Protein AF-A0AAU9JIH8-F1 (afdb_monomer)

Structure (mmCIF, N/CA/C/O backbone):
data_AF-A0AAU9JIH8-F1
#
_entry.id   AF-A0AAU9JIH8-F1
#
loop_
_atom_site.group_PDB
_atom_site.id
_atom_site.type_symbol
_atom_site.label_atom_id
_atom_site.label_alt_id
_atom_site.label_comp_id
_atom_site.label_asym_id
_atom_site.label_entity_id
_atom_site.label_seq_id
_atom_site.pdbx_PDB_ins_code
_atom_site.Cartn_x
_atom_site.Cartn_y
_atom_site.Cartn_z
_atom_site.occupancy
_atom_site.B_iso_or_equiv
_atom_site.auth_seq_id
_atom_site.auth_comp_id
_atom_site.auth_asym_id
_atom_site.auth_atom_id
_atom_site.pdbx_PDB_model_num
ATOM 1 N N . MET A 1 1 ? 55.677 -22.859 -72.488 1.00 67.12 1 MET A N 1
ATOM 2 C CA . MET A 1 1 ? 56.642 -21.867 -71.967 1.00 67.12 1 MET A CA 1
ATOM 3 C C . MET A 1 1 ? 56.189 -21.558 -70.558 1.00 67.12 1 MET A C 1
ATOM 5 O O . MET A 1 1 ? 55.009 -21.276 -70.403 1.00 67.12 1 MET A O 1
ATOM 9 N N . SER A 1 2 ? 57.062 -21.711 -69.567 1.00 80.88 2 SER A N 1
ATOM 10 C CA . SER A 1 2 ? 56.784 -21.355 -68.173 1.00 80.88 2 SER A CA 1
ATOM 11 C C . SER A 1 2 ? 57.333 -19.962 -67.877 1.00 80.88 2 SER A C 1
ATOM 13 O O . SER A 1 2 ? 58.352 -19.571 -68.447 1.00 80.88 2 SER A O 1
ATOM 15 N N . ASP A 1 3 ? 56.652 -19.225 -67.008 1.00 89.31 3 ASP A N 1
ATOM 16 C CA . ASP A 1 3 ? 57.074 -17.913 -66.509 1.00 89.31 3 ASP A CA 1
ATOM 17 C C . ASP A 1 3 ? 56.803 -17.840 -64.992 1.00 89.31 3 ASP A C 1
ATOM 19 O O . ASP A 1 3 ? 56.016 -18.614 -64.449 1.00 89.31 3 ASP A O 1
ATOM 23 N N . CYS A 1 4 ? 57.448 -16.897 -64.303 1.00 90.81 4 CYS A N 1
ATOM 24 C CA . CYS A 1 4 ? 57.369 -16.744 -62.847 1.00 90.81 4 CYS A CA 1
ATOM 25 C C . CYS A 1 4 ? 56.323 -15.696 -62.430 1.00 90.81 4 CYS A C 1
ATOM 27 O O . CYS A 1 4 ? 56.264 -14.597 -62.996 1.00 90.81 4 CYS A O 1
ATOM 29 N N . CYS A 1 5 ? 55.533 -15.980 -61.392 1.00 93.00 5 CYS A N 1
ATOM 30 C CA . CYS A 1 5 ? 54.644 -14.996 -60.775 1.00 93.00 5 CYS A CA 1
ATOM 31 C C . CYS A 1 5 ? 55.418 -14.004 -59.895 1.00 93.00 5 CYS A C 1
ATOM 33 O O . CYS A 1 5 ? 56.037 -14.379 -58.905 1.00 93.00 5 CYS A O 1
ATOM 35 N N . ARG A 1 6 ? 55.290 -12.697 -60.156 1.00 91.12 6 ARG A N 1
ATOM 36 C CA . ARG A 1 6 ? 56.000 -11.654 -59.383 1.00 91.12 6 ARG A CA 1
ATOM 37 C C . ARG A 1 6 ? 55.651 -11.602 -57.884 1.00 91.12 6 ARG A C 1
ATOM 39 O O . ARG A 1 6 ? 56.419 -11.037 -57.111 1.00 91.12 6 ARG A O 1
ATOM 46 N N . ILE A 1 7 ? 54.479 -12.091 -57.471 1.00 91.25 7 ILE A N 1
ATOM 47 C CA . ILE A 1 7 ? 54.020 -11.970 -56.074 1.00 91.25 7 ILE A CA 1
ATOM 48 C C . ILE A 1 7 ? 54.472 -13.162 -55.222 1.00 91.25 7 ILE A C 1
ATOM 50 O O . ILE A 1 7 ? 55.015 -12.935 -54.146 1.00 91.25 7 ILE A O 1
ATOM 54 N N . CYS A 1 8 ? 54.237 -14.402 -55.667 1.00 93.38 8 CYS A N 1
ATOM 55 C CA . CYS A 1 8 ? 54.632 -15.604 -54.919 1.00 93.38 8 CYS A CA 1
ATOM 56 C C . CYS A 1 8 ? 56.002 -16.165 -55.324 1.00 93.38 8 CYS A C 1
ATOM 58 O O . CYS A 1 8 ? 56.543 -16.973 -54.582 1.00 93.38 8 CYS A O 1
ATOM 60 N N . LEU A 1 9 ? 56.574 -15.704 -56.443 1.00 91.75 9 LEU A N 1
ATOM 61 C CA . LEU A 1 9 ? 57.860 -16.149 -56.994 1.00 91.75 9 LEU A CA 1
ATOM 62 C C . LEU A 1 9 ? 57.886 -17.624 -57.436 1.00 91.75 9 LEU A C 1
ATOM 64 O O . LEU A 1 9 ? 58.957 -18.206 -57.571 1.00 91.75 9 LEU A O 1
ATOM 68 N N . GLU A 1 10 ? 56.718 -18.214 -57.691 1.00 92.44 10 GLU A N 1
ATOM 69 C CA . GLU A 1 10 ? 56.578 -19.576 -58.215 1.00 92.44 10 GLU A CA 1
ATOM 70 C C . GLU A 1 10 ? 56.457 -19.563 -59.748 1.00 92.44 10 GLU A C 1
ATOM 72 O O . GLU A 1 10 ? 55.807 -18.679 -60.320 1.00 92.44 10 GLU A O 1
ATOM 77 N N . ASP A 1 11 ? 57.084 -20.546 -60.400 1.00 91.19 11 ASP A N 1
ATOM 78 C CA . ASP A 1 11 ? 56.984 -20.781 -61.842 1.00 91.19 11 ASP A CA 1
ATOM 79 C C . ASP A 1 11 ? 55.706 -21.549 -62.187 1.00 91.19 11 ASP A C 1
ATOM 81 O O . ASP A 1 11 ? 55.342 -22.514 -61.515 1.00 91.19 11 ASP A O 1
ATOM 85 N N . ASP A 1 12 ? 55.038 -21.145 -63.265 1.00 91.50 12 ASP A N 1
ATOM 86 C CA . ASP A 1 12 ? 53.814 -21.785 -63.747 1.00 91.50 12 ASP A CA 1
ATOM 87 C C . ASP A 1 12 ? 53.716 -21.679 -65.280 1.00 91.50 12 ASP A C 1
ATOM 89 O O . ASP A 1 12 ? 54.470 -20.942 -65.928 1.00 91.50 12 ASP A O 1
ATOM 93 N N . ASP A 1 13 ? 52.791 -22.417 -65.894 1.00 90.94 13 ASP A N 1
ATOM 94 C CA . ASP A 1 13 ? 52.469 -22.237 -67.312 1.00 90.94 13 ASP A CA 1
ATOM 95 C C . ASP A 1 13 ? 51.909 -20.821 -67.527 1.00 90.94 13 ASP A C 1
ATOM 97 O O . ASP A 1 13 ? 51.050 -20.343 -66.782 1.00 90.94 13 ASP A O 1
ATOM 101 N N . VAL A 1 14 ? 52.350 -20.152 -68.594 1.00 86.69 14 VAL A N 1
ATOM 102 C CA . VAL A 1 14 ? 51.900 -18.804 -68.980 1.00 86.69 14 VAL A CA 1
ATOM 103 C C . VAL A 1 14 ? 50.372 -18.718 -69.083 1.00 86.69 14 VAL A C 1
ATOM 105 O O . VAL A 1 14 ? 49.803 -17.654 -68.844 1.00 86.69 14 VAL A O 1
ATOM 108 N N . LYS A 1 15 ? 49.688 -19.830 -69.382 1.00 89.12 15 LYS A N 1
ATOM 109 C CA . LYS A 1 15 ? 48.215 -19.915 -69.410 1.00 89.12 15 LYS A CA 1
ATOM 110 C C . LYS A 1 15 ? 47.550 -19.630 -68.057 1.00 89.12 15 LYS A C 1
ATOM 112 O O . LYS A 1 15 ? 46.421 -19.145 -68.040 1.00 89.12 15 LYS A O 1
ATOM 117 N N . ASN A 1 16 ? 48.235 -19.912 -66.950 1.00 90.69 16 ASN A N 1
ATOM 118 C CA . ASN A 1 16 ? 47.746 -19.702 -65.583 1.00 90.69 16 ASN A CA 1
ATOM 119 C C . ASN A 1 16 ? 48.082 -18.296 -65.046 1.00 90.69 16 ASN A C 1
ATOM 121 O O . ASN A 1 16 ? 47.641 -17.912 -63.958 1.00 90.69 16 ASN A O 1
ATOM 125 N N . LEU A 1 17 ? 48.846 -17.507 -65.809 1.00 92.50 17 LEU A N 1
ATOM 126 C CA . LEU A 1 17 ? 49.325 -16.181 -65.435 1.00 92.50 17 LEU A CA 1
ATOM 127 C C . LEU A 1 17 ? 48.584 -15.083 -66.204 1.00 92.50 17 LEU A C 1
ATOM 129 O O . LEU A 1 17 ? 48.248 -15.210 -67.379 1.00 92.50 17 LEU A O 1
ATOM 133 N N . ILE A 1 18 ? 48.371 -13.948 -65.540 1.00 93.38 18 ILE A N 1
ATOM 134 C CA . ILE A 1 18 ? 47.791 -12.744 -66.141 1.00 93.38 18 ILE A CA 1
ATOM 135 C C . ILE A 1 18 ? 48.816 -11.615 -66.209 1.00 93.38 18 ILE A C 1
ATOM 137 O O . ILE A 1 18 ? 49.764 -11.552 -65.425 1.00 93.38 18 ILE A O 1
ATOM 141 N N . ILE A 1 19 ? 48.582 -10.676 -67.129 1.00 92.81 19 ILE A N 1
ATOM 142 C CA . ILE A 1 19 ? 49.335 -9.422 -67.249 1.00 92.81 19 ILE A CA 1
ATOM 143 C C . ILE A 1 19 ? 48.413 -8.269 -66.831 1.00 92.81 19 ILE A C 1
ATOM 145 O O . ILE A 1 19 ? 47.667 -7.733 -67.659 1.00 92.81 19 ILE A O 1
ATOM 149 N N . PRO A 1 20 ? 48.395 -7.887 -65.542 1.00 90.19 20 PRO A N 1
ATOM 150 C CA . PRO A 1 20 ? 47.407 -6.939 -65.042 1.00 90.19 20 PRO A CA 1
ATOM 151 C C . PRO A 1 20 ? 47.807 -5.469 -65.239 1.00 90.19 20 PRO A C 1
ATOM 153 O O . PRO A 1 20 ? 46.962 -4.597 -65.054 1.00 90.19 20 PRO A O 1
ATOM 156 N N . CYS A 1 21 ? 49.060 -5.177 -65.610 1.00 91.50 21 CYS A N 1
ATOM 157 C CA . CYS A 1 21 ? 49.607 -3.825 -65.795 1.00 91.50 21 CYS A CA 1
ATOM 158 C C . CYS A 1 21 ? 50.628 -3.778 -66.953 1.00 91.50 21 CYS A C 1
ATOM 160 O O . CYS A 1 21 ? 50.918 -4.803 -67.558 1.00 91.50 21 CYS A O 1
ATOM 162 N N . ILE A 1 22 ? 51.196 -2.603 -67.255 1.00 92.06 22 ILE A N 1
ATOM 163 C CA . ILE A 1 22 ? 52.140 -2.394 -68.379 1.00 92.06 22 ILE A CA 1
ATOM 164 C C . ILE A 1 22 ? 53.618 -2.654 -68.027 1.00 92.06 22 ILE A C 1
ATOM 166 O O . ILE A 1 22 ? 54.514 -2.206 -68.743 1.00 92.06 22 ILE A O 1
ATOM 170 N N . CYS A 1 23 ? 53.902 -3.333 -66.911 1.00 91.38 23 CYS A N 1
ATOM 171 C CA . CYS A 1 23 ? 55.274 -3.712 -66.567 1.00 91.38 23 CYS A CA 1
ATOM 172 C C . CYS A 1 23 ? 55.899 -4.579 -67.680 1.00 91.38 23 CYS A C 1
ATOM 174 O O . CYS A 1 23 ? 55.203 -5.322 -68.370 1.00 91.38 23 CYS A O 1
ATOM 176 N N . LYS A 1 24 ? 57.219 -4.472 -67.862 1.00 90.25 24 LYS A N 1
ATOM 177 C CA . LYS A 1 24 ? 57.985 -5.225 -68.871 1.00 90.25 24 LYS A CA 1
ATOM 178 C C . LYS A 1 24 ? 58.781 -6.364 -68.218 1.00 90.25 24 LYS A C 1
ATOM 180 O O . LYS A 1 24 ? 59.007 -6.346 -67.011 1.00 90.25 24 LYS A O 1
ATOM 185 N N . GLY A 1 25 ? 59.225 -7.327 -69.028 1.00 86.75 25 GLY A N 1
ATOM 186 C CA . GLY A 1 25 ? 60.008 -8.484 -68.573 1.00 86.75 25 GLY A CA 1
ATOM 187 C C . GLY A 1 25 ? 59.190 -9.497 -67.765 1.00 86.75 25 GLY A C 1
ATOM 188 O O . GLY A 1 25 ? 57.963 -9.511 -67.852 1.00 86.75 25 GLY A O 1
ATOM 189 N N . THR A 1 26 ? 59.867 -10.320 -66.963 1.00 82.31 26 THR A N 1
ATOM 190 C CA . THR A 1 26 ? 59.251 -11.333 -66.079 1.00 82.31 26 THR A CA 1
ATOM 191 C C . THR A 1 26 ? 58.381 -10.710 -64.980 1.00 82.31 26 THR A C 1
ATOM 193 O O . THR A 1 26 ? 57.427 -11.313 -64.508 1.00 82.31 26 THR A O 1
ATOM 196 N N . GLN A 1 27 ? 58.610 -9.435 -64.654 1.00 83.56 27 GLN A N 1
ATOM 197 C CA . GLN A 1 27 ? 57.867 -8.663 -63.649 1.00 83.56 27 GLN A CA 1
ATOM 198 C C . GLN A 1 27 ? 56.415 -8.325 -64.052 1.00 83.56 27 GLN A C 1
ATOM 200 O O . GLN A 1 27 ? 55.702 -7.656 -63.297 1.00 83.56 27 GLN A O 1
ATOM 205 N N . LYS A 1 28 ? 55.974 -8.721 -65.251 1.00 90.69 28 LYS A N 1
ATOM 206 C CA . LYS A 1 28 ? 54.623 -8.448 -65.764 1.00 90.69 28 LYS A CA 1
ATOM 207 C C . LYS A 1 28 ? 53.609 -9.550 -65.443 1.00 90.69 28 LYS A C 1
ATOM 209 O O . LYS A 1 28 ? 52.415 -9.259 -65.469 1.00 90.69 28 LYS A O 1
ATOM 214 N N . TYR A 1 29 ? 54.074 -10.766 -65.149 1.00 92.44 29 TYR A N 1
ATOM 215 C CA . TYR A 1 29 ? 53.226 -11.934 -64.919 1.00 92.44 29 TYR A CA 1
ATOM 216 C C . TYR A 1 29 ? 52.876 -12.102 -63.444 1.00 92.44 29 TYR A C 1
ATOM 218 O O . TYR A 1 29 ? 53.728 -11.973 -62.561 1.00 92.44 29 TYR A O 1
ATOM 226 N N . ILE A 1 30 ? 51.597 -12.357 -63.171 1.00 93.44 30 ILE A N 1
ATOM 227 C CA . ILE A 1 30 ? 51.063 -12.555 -61.822 1.00 93.44 30 ILE A CA 1
ATOM 228 C C . ILE A 1 30 ? 49.946 -13.599 -61.893 1.00 93.44 30 ILE A C 1
ATOM 230 O O . ILE A 1 30 ? 49.139 -13.555 -62.819 1.00 93.44 30 ILE A O 1
ATOM 234 N N . HIS A 1 31 ? 49.838 -14.495 -60.913 1.00 94.38 31 HIS A N 1
ATOM 235 C CA . HIS A 1 31 ? 48.646 -15.335 -60.767 1.00 94.38 31 HIS A CA 1
ATOM 236 C C . HIS A 1 31 ? 47.407 -14.488 -60.426 1.00 94.38 31 HIS A C 1
ATOM 238 O O . HIS A 1 31 ? 47.492 -13.600 -59.569 1.00 94.38 31 HIS A O 1
ATOM 244 N N . PRO A 1 32 ? 46.226 -14.780 -60.999 1.00 92.00 32 PRO A N 1
ATOM 245 C CA . PRO A 1 32 ? 44.981 -14.101 -60.633 1.00 92.00 32 PRO A CA 1
ATOM 246 C C . PRO A 1 32 ? 44.709 -14.106 -59.121 1.00 92.00 32 PRO A C 1
ATOM 248 O O . PRO A 1 32 ? 44.416 -13.063 -58.536 1.00 92.00 32 PRO A O 1
ATOM 251 N N . SER A 1 33 ? 44.895 -15.258 -58.471 1.00 91.50 33 SER A N 1
ATOM 252 C CA . SER A 1 33 ? 44.703 -15.446 -57.026 1.00 91.50 33 SER A CA 1
ATOM 253 C C . SER A 1 33 ? 45.644 -14.579 -56.184 1.00 91.50 33 SER A C 1
ATOM 255 O O . SER A 1 33 ? 45.212 -13.964 -55.206 1.00 91.50 33 SER A O 1
ATOM 257 N N . CYS A 1 34 ? 46.916 -14.468 -56.579 1.00 93.25 34 CYS A N 1
ATOM 258 C CA 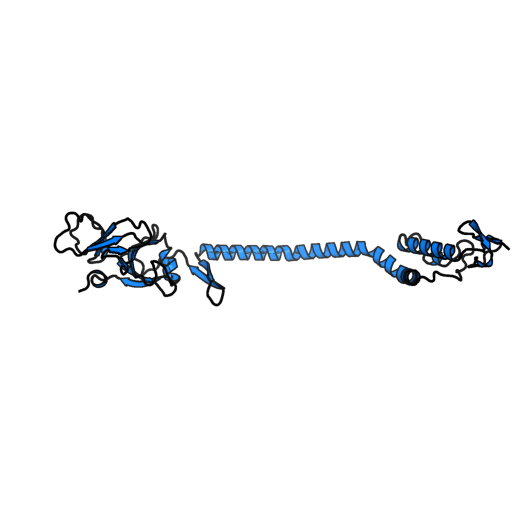. CYS A 1 34 ? 47.894 -13.617 -55.906 1.00 93.25 34 CYS A CA 1
ATOM 259 C C . CYS A 1 34 ? 47.530 -12.132 -56.007 1.00 93.25 34 CYS A C 1
ATOM 261 O O . CYS A 1 34 ? 47.668 -11.401 -55.023 1.00 93.25 34 CYS A O 1
ATOM 263 N N . LEU A 1 35 ? 47.041 -11.680 -57.169 1.00 91.94 35 LEU A N 1
ATOM 264 C CA . LEU A 1 35 ? 46.586 -10.300 -57.341 1.00 91.94 35 LEU A CA 1
ATOM 265 C C . LEU A 1 35 ? 45.369 -10.001 -56.456 1.00 91.94 35 LEU A C 1
ATOM 267 O O . LEU A 1 35 ? 45.351 -8.966 -55.790 1.00 91.94 35 LEU A O 1
ATOM 271 N N . TYR A 1 36 ? 44.386 -10.903 -56.407 1.00 91.44 36 TYR A N 1
ATOM 272 C CA . TYR A 1 36 ? 43.184 -10.720 -55.587 1.00 91.44 36 TYR A CA 1
ATOM 273 C C . TYR A 1 36 ? 43.507 -10.664 -54.094 1.00 91.44 36 TYR A C 1
ATOM 275 O O . TYR A 1 36 ? 43.127 -9.704 -53.423 1.00 91.44 36 TYR A O 1
ATOM 283 N N . ARG A 1 37 ? 44.310 -11.609 -53.591 1.00 91.94 37 ARG A N 1
ATOM 284 C CA . ARG A 1 37 ? 44.740 -11.625 -52.183 1.00 91.94 37 ARG A CA 1
ATOM 285 C C . ARG A 1 37 ? 45.516 -10.360 -51.804 1.00 91.94 37 ARG A C 1
ATOM 287 O O . ARG A 1 37 ? 45.355 -9.819 -50.707 1.00 91.94 37 ARG A O 1
ATOM 294 N N . TRP A 1 38 ? 46.348 -9.854 -52.713 1.00 91.69 38 TRP A N 1
ATOM 295 C CA . TRP A 1 38 ? 47.056 -8.594 -52.505 1.00 91.69 38 TRP A CA 1
ATOM 296 C C . TRP A 1 38 ? 46.095 -7.396 -52.445 1.00 91.69 38 TRP A C 1
ATOM 298 O O . TRP A 1 38 ? 46.214 -6.571 -51.538 1.00 91.69 38 TRP A O 1
ATOM 308 N N . GLN A 1 39 ? 45.110 -7.315 -53.348 1.00 91.38 39 GLN A N 1
ATOM 309 C CA . GLN A 1 39 ? 44.089 -6.257 -53.342 1.00 91.38 39 GLN A CA 1
ATOM 310 C C . GLN A 1 39 ? 43.244 -6.283 -52.060 1.00 91.38 39 GLN A C 1
ATOM 312 O O . GLN A 1 39 ? 42.969 -5.229 -51.489 1.00 91.38 39 GLN A O 1
ATOM 317 N N . GLU A 1 40 ? 42.869 -7.468 -51.576 1.00 90.56 40 GLU A N 1
ATOM 318 C CA . GLU A 1 40 ? 42.177 -7.656 -50.293 1.00 90.56 40 GLU A CA 1
ATOM 319 C C . GLU A 1 40 ? 43.023 -7.186 -49.109 1.00 90.56 40 GLU A C 1
ATOM 321 O O . GLU A 1 40 ? 42.537 -6.462 -48.241 1.00 90.56 40 GLU A O 1
ATOM 326 N N . THR A 1 41 ? 44.314 -7.522 -49.104 1.00 90.88 41 THR A N 1
ATOM 327 C CA . THR A 1 41 ? 45.246 -7.073 -48.060 1.00 90.88 41 THR A CA 1
ATOM 328 C C . THR A 1 41 ? 45.362 -5.549 -48.043 1.00 90.88 41 THR A C 1
ATOM 330 O O . THR A 1 41 ? 45.313 -4.934 -46.978 1.00 90.88 41 THR A O 1
ATOM 333 N N . MET A 1 42 ? 45.466 -4.916 -49.216 1.00 91.25 42 MET A N 1
ATOM 334 C CA . MET A 1 42 ? 45.512 -3.452 -49.321 1.00 91.25 42 MET A CA 1
ATOM 335 C C . MET A 1 42 ? 44.199 -2.797 -48.886 1.00 91.25 42 MET A C 1
ATOM 337 O O . MET A 1 42 ? 44.236 -1.773 -48.207 1.00 91.25 42 MET A O 1
ATOM 341 N N . LEU A 1 43 ? 43.051 -3.391 -49.225 1.00 90.38 43 LEU A N 1
ATOM 342 C CA . LEU A 1 43 ? 41.743 -2.912 -48.778 1.00 90.38 43 LEU A CA 1
ATOM 343 C C . LEU A 1 43 ? 41.603 -3.005 -47.254 1.00 90.38 43 LEU A C 1
ATOM 345 O O . LEU A 1 43 ? 41.226 -2.023 -46.619 1.00 90.38 43 LEU A O 1
ATOM 349 N N . ASN A 1 44 ? 41.989 -4.129 -46.652 1.00 89.81 44 ASN A N 1
ATOM 350 C CA . ASN A 1 44 ? 41.989 -4.290 -45.197 1.00 89.81 44 ASN A CA 1
ATOM 351 C C . ASN A 1 44 ? 42.927 -3.290 -44.510 1.00 89.81 44 ASN A C 1
ATOM 353 O O . ASN A 1 44 ? 42.568 -2.711 -43.486 1.00 89.81 44 ASN A O 1
ATOM 357 N N . ASN A 1 45 ? 44.105 -3.036 -45.078 1.00 90.31 45 ASN A N 1
ATOM 358 C CA . ASN A 1 45 ? 45.030 -2.030 -44.557 1.00 90.31 45 ASN A CA 1
ATOM 359 C C . ASN A 1 45 ? 44.467 -0.607 -44.667 1.00 90.31 45 ASN A C 1
ATOM 361 O O . ASN A 1 45 ? 44.613 0.165 -43.725 1.00 90.31 45 ASN A O 1
ATOM 365 N N . HIS A 1 46 ? 43.782 -0.272 -45.763 1.00 89.94 46 HIS A N 1
ATOM 366 C CA . HIS A 1 46 ? 43.087 1.009 -45.925 1.00 89.94 46 HIS A CA 1
ATOM 367 C C . HIS A 1 46 ? 41.938 1.183 -44.922 1.00 89.94 46 HIS A C 1
ATOM 369 O O . HIS A 1 46 ? 41.808 2.244 -44.319 1.00 89.94 46 HIS A O 1
ATOM 375 N N . LEU A 1 47 ? 41.146 0.137 -44.676 1.00 88.31 47 LEU A N 1
ATOM 376 C CA . LEU A 1 47 ? 40.066 0.166 -43.681 1.00 88.31 47 LEU A CA 1
ATOM 377 C C . LEU A 1 47 ? 40.597 0.276 -42.240 1.00 88.31 47 LEU A C 1
ATOM 379 O O . LEU A 1 47 ? 39.971 0.913 -41.389 1.00 88.31 47 LEU A O 1
ATOM 383 N N . ASN A 1 48 ? 41.749 -0.341 -41.958 1.00 86.50 48 ASN A N 1
ATOM 384 C CA . ASN A 1 48 ? 42.338 -0.352 -40.620 1.00 86.50 48 ASN A CA 1
ATOM 385 C C . ASN A 1 48 ? 43.202 0.867 -40.305 1.00 86.50 48 ASN A C 1
ATOM 387 O O . ASN A 1 48 ? 43.178 1.360 -39.177 1.00 86.50 48 ASN A O 1
ATOM 391 N N . PHE A 1 49 ? 43.939 1.353 -41.298 1.00 88.19 49 PHE A N 1
ATOM 392 C CA . PHE A 1 49 ? 44.893 2.450 -41.184 1.00 88.19 49 PHE A CA 1
ATOM 393 C C . PHE A 1 49 ? 44.690 3.450 -42.339 1.00 88.19 49 PHE A C 1
ATOM 395 O O . PHE A 1 49 ? 45.596 3.638 -43.159 1.00 88.19 49 PHE A O 1
ATOM 402 N N . PRO A 1 50 ? 43.519 4.115 -42.419 1.00 84.81 50 PRO A N 1
ATOM 403 C CA . PRO A 1 50 ? 43.180 5.009 -43.531 1.00 84.81 50 PRO A CA 1
ATOM 404 C C . PRO A 1 50 ? 44.130 6.202 -43.679 1.00 84.81 50 PRO A C 1
ATOM 406 O O . PRO A 1 50 ? 44.262 6.749 -44.767 1.00 84.81 50 PRO A O 1
ATOM 409 N N . GLU A 1 51 ? 44.834 6.582 -42.612 1.00 84.69 51 GLU A N 1
ATOM 410 C CA . GLU A 1 51 ? 45.845 7.647 -42.634 1.00 84.69 51 GLU A CA 1
ATOM 411 C C . GLU A 1 51 ? 47.135 7.246 -43.370 1.00 84.69 51 GLU A C 1
ATOM 413 O O . GLU A 1 51 ? 47.887 8.110 -43.811 1.00 84.69 51 GLU A O 1
ATOM 418 N N . ARG A 1 52 ? 47.413 5.939 -43.501 1.00 86.62 52 ARG A N 1
ATOM 419 C CA . ARG A 1 52 ? 48.664 5.410 -44.079 1.00 86.62 52 ARG A CA 1
ATOM 420 C C . ARG A 1 52 ? 48.488 4.815 -45.472 1.00 86.62 52 ARG A C 1
ATOM 422 O O . ARG A 1 52 ? 49.445 4.784 -46.242 1.00 86.62 52 ARG A O 1
ATOM 429 N N . PHE A 1 53 ? 47.294 4.317 -45.787 1.00 88.25 53 PHE A N 1
ATOM 430 C CA . PHE A 1 53 ? 47.016 3.623 -47.042 1.00 88.25 53 PHE A CA 1
ATOM 431 C C . PHE A 1 53 ? 45.900 4.328 -47.803 1.00 88.25 53 PHE A C 1
ATOM 433 O O . PHE A 1 53 ? 44.801 4.507 -47.282 1.00 88.25 53 PHE A O 1
ATOM 440 N N . SER A 1 54 ? 46.173 4.684 -49.057 1.00 86.62 54 SER A N 1
ATOM 441 C CA . SER A 1 54 ? 45.180 5.283 -49.953 1.00 86.62 54 SER A CA 1
ATOM 442 C C . SER A 1 54 ? 44.422 4.203 -50.725 1.00 86.62 54 SER A C 1
ATOM 444 O O . SER A 1 54 ? 45.000 3.188 -51.125 1.00 86.62 54 SER A O 1
ATOM 446 N N . SER A 1 55 ? 43.141 4.446 -51.003 1.00 84.56 55 SER A N 1
ATOM 447 C CA . SER A 1 55 ? 42.304 3.562 -51.821 1.00 84.56 55 SER A CA 1
ATOM 448 C C . SER A 1 55 ? 42.838 3.397 -53.252 1.00 84.56 55 SER A C 1
ATOM 450 O O . SER A 1 55 ? 42.637 2.349 -53.871 1.00 84.56 55 SER A O 1
ATOM 452 N N . ASP A 1 56 ? 43.591 4.376 -53.764 1.00 86.06 56 ASP A N 1
ATOM 453 C CA . ASP A 1 56 ? 44.251 4.306 -55.073 1.00 86.06 56 ASP A CA 1
ATOM 454 C C . ASP A 1 56 ? 45.312 3.202 -55.149 1.00 86.06 56 ASP A C 1
ATOM 456 O O . ASP A 1 56 ? 45.498 2.579 -56.199 1.00 86.06 56 ASP A O 1
ATOM 460 N N . GLN A 1 57 ? 45.988 2.912 -54.032 1.00 88.31 57 GLN A N 1
ATOM 461 C CA . GLN A 1 57 ? 47.036 1.889 -53.971 1.00 88.31 57 GLN A CA 1
ATOM 462 C C . GLN A 1 57 ? 46.475 0.473 -54.143 1.00 88.31 57 GLN A C 1
ATOM 464 O O . GLN A 1 57 ? 47.236 -0.440 -54.444 1.00 88.31 57 GLN A O 1
ATOM 469 N N . ILE A 1 58 ? 45.163 0.284 -53.980 1.00 89.81 58 ILE A N 1
ATOM 470 C CA . ILE A 1 58 ? 44.481 -1.007 -54.137 1.00 89.81 58 ILE A CA 1
ATOM 471 C C . ILE A 1 58 ? 44.344 -1.363 -55.623 1.00 89.81 58 ILE A C 1
ATOM 473 O O . ILE A 1 58 ? 44.501 -2.516 -56.016 1.00 89.81 58 ILE A O 1
ATOM 477 N N . LEU A 1 59 ? 44.067 -0.371 -56.473 1.00 89.56 59 LEU A N 1
ATOM 478 C CA . LEU A 1 59 ? 43.764 -0.588 -57.891 1.00 89.56 59 LEU A CA 1
ATOM 479 C C . LEU A 1 59 ? 44.928 -0.274 -58.827 1.00 89.56 59 LEU A C 1
ATOM 481 O O . LEU A 1 59 ? 44.776 -0.428 -60.038 1.00 89.56 59 LEU A O 1
ATOM 485 N N . ARG A 1 60 ? 46.077 0.158 -58.307 1.00 91.62 60 ARG A N 1
ATOM 486 C CA . ARG A 1 60 ? 47.227 0.583 -59.113 1.00 91.62 60 ARG A CA 1
ATOM 487 C C . ARG A 1 60 ? 48.460 -0.256 -58.824 1.00 91.62 60 ARG A C 1
ATOM 489 O O . ARG A 1 60 ? 48.730 -0.656 -57.694 1.00 91.62 60 ARG A O 1
ATOM 496 N N . CYS A 1 61 ? 49.248 -0.494 -59.866 1.00 90.25 61 CYS A N 1
ATOM 497 C CA . CYS A 1 61 ? 50.537 -1.147 -59.718 1.00 90.25 61 CYS A CA 1
ATOM 498 C C . CYS A 1 61 ? 51.539 -0.235 -59.011 1.00 90.25 61 CYS A C 1
ATOM 500 O O . CYS A 1 61 ? 51.777 0.876 -59.467 1.00 90.25 61 CYS A O 1
ATOM 502 N N . ARG A 1 62 ? 52.205 -0.727 -57.961 1.00 88.00 62 ARG A N 1
ATOM 503 C CA . ARG A 1 62 ? 53.226 0.053 -57.236 1.00 88.00 62 ARG A CA 1
ATOM 504 C C . ARG A 1 62 ? 54.432 0.451 -58.092 1.00 88.00 62 ARG A C 1
ATOM 506 O O . ARG A 1 62 ? 55.033 1.478 -57.824 1.00 88.00 62 ARG A O 1
ATOM 513 N N . GLN A 1 63 ? 54.769 -0.340 -59.113 1.00 89.69 63 GLN A N 1
ATOM 514 C CA . GLN A 1 63 ? 55.951 -0.090 -59.943 1.00 89.69 63 GLN A CA 1
ATOM 515 C C . GLN A 1 63 ? 55.683 0.907 -61.076 1.00 89.69 63 GLN A C 1
ATOM 517 O O . GLN A 1 63 ? 56.482 1.801 -61.316 1.00 89.69 63 GLN A O 1
ATOM 522 N N . CYS A 1 64 ? 54.584 0.724 -61.815 1.00 90.88 64 CYS A N 1
ATOM 523 C CA . CYS A 1 64 ? 54.286 1.513 -63.018 1.00 90.88 64 CYS A CA 1
ATOM 524 C C . CYS A 1 64 ? 53.070 2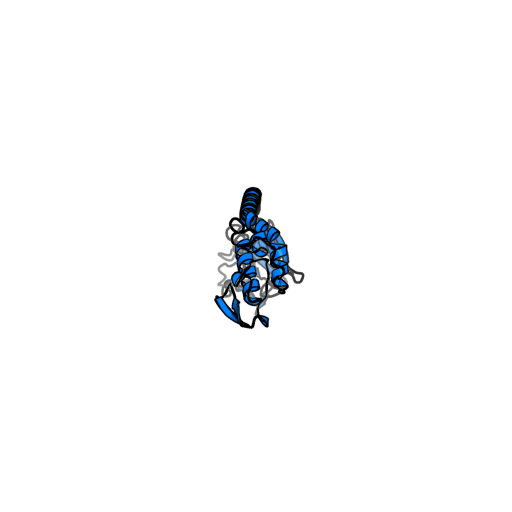.440 -62.871 1.00 90.88 64 CYS A C 1
ATOM 526 O O . CYS A 1 64 ? 52.651 3.048 -63.851 1.00 90.88 64 CYS A O 1
ATOM 528 N N . ASN A 1 65 ? 52.448 2.492 -61.688 1.00 89.00 65 ASN A N 1
ATOM 529 C CA . ASN A 1 65 ? 51.256 3.284 -61.345 1.00 89.00 65 ASN A CA 1
ATOM 530 C C . ASN A 1 65 ? 50.009 3.065 -62.234 1.00 89.00 65 ASN A C 1
ATOM 532 O O . ASN A 1 65 ? 48.993 3.758 -62.121 1.00 89.00 65 ASN A O 1
ATOM 536 N N . THR A 1 66 ? 50.061 2.075 -63.124 1.00 92.06 66 THR A N 1
ATOM 537 C CA . THR A 1 66 ? 48.968 1.762 -64.042 1.00 92.06 66 THR A CA 1
ATOM 538 C C . THR A 1 66 ? 47.855 1.037 -63.302 1.00 92.06 66 THR A C 1
ATOM 540 O O . THR A 1 66 ? 48.125 0.147 -62.489 1.00 92.06 66 THR A O 1
ATOM 543 N N . LYS A 1 67 ? 46.605 1.413 -63.591 1.00 91.19 67 LYS A N 1
ATOM 544 C CA . LYS A 1 67 ? 45.420 0.767 -63.025 1.00 91.19 67 LYS A CA 1
ATOM 545 C C . LYS A 1 67 ? 45.357 -0.689 -63.482 1.00 91.19 67 LYS A C 1
ATOM 547 O O . LYS A 1 67 ? 45.498 -0.971 -64.673 1.00 91.19 67 LYS A O 1
ATOM 552 N N . TYR A 1 68 ? 45.153 -1.603 -62.543 1.00 89.50 68 TYR A N 1
ATOM 553 C CA . TYR A 1 68 ? 45.003 -3.011 -62.858 1.00 89.50 68 TYR A CA 1
ATOM 554 C C . TYR A 1 68 ? 43.752 -3.241 -63.702 1.00 89.50 68 TYR A C 1
ATOM 556 O O . TYR A 1 68 ? 42.681 -2.707 -63.409 1.00 89.50 68 TYR A O 1
ATOM 564 N N . LYS A 1 69 ? 43.890 -4.066 -64.743 1.00 84.12 69 LYS A N 1
ATOM 565 C CA . LYS A 1 69 ? 42.752 -4.491 -65.575 1.00 84.12 69 LYS A CA 1
ATOM 566 C C . LYS A 1 69 ? 41.838 -5.485 -64.847 1.00 84.12 69 LYS A C 1
ATOM 568 O O . LYS A 1 69 ? 40.650 -5.546 -65.133 1.00 84.12 69 LYS A O 1
ATOM 573 N N . TYR A 1 70 ? 42.393 -6.222 -63.887 1.00 84.00 70 TYR A N 1
ATOM 574 C CA . TYR A 1 70 ? 41.714 -7.271 -63.133 1.00 84.00 70 TYR A CA 1
ATOM 575 C C . TYR A 1 70 ? 41.457 -6.821 -61.690 1.00 84.00 70 TYR A C 1
ATOM 577 O O . TYR A 1 70 ? 42.300 -6.172 -61.065 1.00 84.00 70 TYR A O 1
ATOM 585 N N . HIS A 1 71 ? 40.292 -7.183 -61.165 1.00 79.62 71 HIS A N 1
ATOM 586 C CA . HIS A 1 71 ? 39.852 -6.911 -59.798 1.00 79.62 71 HIS A CA 1
ATOM 587 C C . HIS A 1 71 ? 39.175 -8.153 -59.220 1.00 79.62 71 HIS A C 1
ATOM 589 O O . HIS A 1 71 ? 38.715 -9.003 -59.990 1.00 79.62 71 HIS A O 1
ATOM 595 N N . SER A 1 72 ? 39.129 -8.258 -57.889 1.00 78.44 72 SER A N 1
ATOM 596 C CA . SER A 1 72 ? 38.451 -9.371 -57.220 1.00 78.44 72 SER A CA 1
ATOM 597 C C . SER A 1 72 ? 36.997 -9.482 -57.695 1.00 78.44 72 SER A C 1
ATOM 599 O O . SER A 1 72 ? 36.263 -8.489 -57.773 1.00 78.44 72 SER A O 1
ATOM 601 N N . SER A 1 73 ? 36.593 -10.700 -58.057 1.00 77.44 73 SER A N 1
ATOM 602 C CA . SER A 1 73 ? 35.220 -11.020 -58.448 1.00 77.44 73 SER A CA 1
ATOM 603 C C . SER A 1 73 ? 34.291 -11.182 -57.242 1.00 77.44 73 SER A C 1
ATOM 605 O O . SER A 1 73 ? 33.076 -11.204 -57.439 1.00 77.44 73 SER A O 1
ATOM 607 N N . ASP A 1 74 ? 34.836 -11.240 -56.019 1.00 83.81 74 ASP A N 1
ATOM 608 C CA . ASP A 1 74 ? 34.061 -11.392 -54.787 1.00 83.81 74 ASP A CA 1
ATOM 609 C C . ASP A 1 74 ? 33.105 -10.192 -54.588 1.00 83.81 74 ASP A C 1
ATOM 611 O O . ASP A 1 74 ? 33.553 -9.039 -54.487 1.00 83.81 74 ASP A O 1
ATOM 615 N N . PRO A 1 75 ? 31.780 -10.426 -54.501 1.00 85.12 75 PRO A N 1
ATOM 616 C CA . PRO A 1 75 ? 30.804 -9.392 -54.170 1.00 85.12 75 PRO A CA 1
ATOM 617 C C . PRO A 1 75 ? 31.124 -8.637 -52.872 1.00 85.12 75 PRO A C 1
ATOM 619 O O . PRO A 1 75 ? 30.897 -7.424 -52.799 1.00 85.12 75 PRO A O 1
ATOM 622 N N . ARG A 1 76 ? 31.688 -9.319 -51.864 1.00 85.06 76 ARG A N 1
ATOM 623 C CA . ARG A 1 76 ? 32.075 -8.709 -50.581 1.00 85.06 76 ARG A CA 1
ATOM 624 C C . ARG A 1 76 ? 33.167 -7.669 -50.771 1.00 85.06 76 ARG A C 1
ATOM 626 O O . ARG A 1 76 ? 33.080 -6.589 -50.195 1.00 85.06 76 ARG A O 1
ATOM 633 N N . TRP A 1 77 ? 34.160 -7.957 -51.612 1.00 85.88 77 TRP A N 1
ATOM 634 C CA . TRP A 1 77 ? 35.242 -7.021 -51.909 1.00 85.88 77 TRP A CA 1
ATOM 635 C C . TRP A 1 77 ? 34.712 -5.744 -52.574 1.00 85.88 77 TRP A C 1
ATOM 637 O O . TRP A 1 77 ? 35.068 -4.641 -52.157 1.00 85.88 77 TRP A O 1
ATOM 647 N N . LYS A 1 78 ? 33.804 -5.876 -53.554 1.00 85.88 78 LYS A N 1
ATOM 648 C CA . LYS A 1 78 ? 33.183 -4.723 -54.236 1.00 85.88 78 LYS A CA 1
ATOM 649 C C . LYS A 1 78 ? 32.409 -3.840 -53.261 1.00 85.88 78 LYS A C 1
ATOM 651 O O . LYS A 1 78 ? 32.552 -2.618 -53.295 1.00 85.88 78 LYS A O 1
ATOM 656 N N . PHE A 1 79 ? 31.627 -4.463 -52.380 1.00 89.19 79 PHE A N 1
ATOM 657 C CA . PHE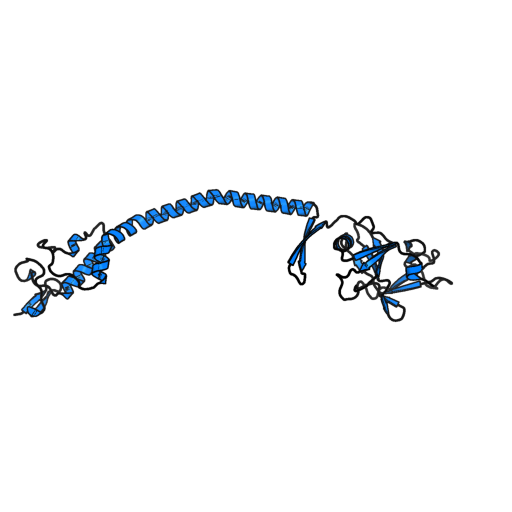 A 1 79 ? 30.893 -3.761 -51.332 1.00 89.19 79 PHE A CA 1
ATOM 658 C C . PHE A 1 79 ? 31.839 -3.040 -50.364 1.00 89.19 79 PHE A C 1
ATOM 660 O O . PHE A 1 79 ? 31.691 -1.840 -50.150 1.00 89.19 79 PHE A O 1
ATOM 667 N N . LEU A 1 80 ? 32.849 -3.736 -49.834 1.00 86.81 80 LEU A N 1
ATOM 668 C CA . LEU A 1 80 ? 33.804 -3.173 -48.875 1.00 86.81 80 LEU A CA 1
ATOM 669 C C . LEU A 1 80 ? 34.629 -2.026 -49.464 1.00 86.81 80 LEU A C 1
ATOM 671 O O . LEU A 1 80 ? 34.833 -1.020 -48.789 1.00 86.81 80 LEU A O 1
ATOM 675 N N . TYR A 1 81 ? 35.077 -2.145 -50.717 1.00 86.94 81 TYR A N 1
ATOM 676 C CA . TYR A 1 81 ? 35.786 -1.069 -51.409 1.00 86.94 81 TYR A CA 1
ATOM 677 C C . TYR A 1 81 ? 34.876 0.146 -51.626 1.00 86.94 81 TYR A C 1
ATOM 679 O O . TYR A 1 81 ? 35.265 1.267 -51.313 1.00 86.94 81 TYR A O 1
ATOM 687 N N . SER A 1 82 ? 33.639 -0.066 -52.091 1.00 88.19 82 SER A N 1
ATOM 688 C CA . SER A 1 82 ? 32.674 1.025 -52.285 1.00 88.19 82 SER A CA 1
ATOM 689 C C . SER A 1 82 ? 32.278 1.703 -50.970 1.00 88.19 82 SER A C 1
ATOM 691 O O . SER A 1 82 ? 32.025 2.905 -50.953 1.00 88.19 82 SER A O 1
ATOM 693 N N . ALA A 1 83 ? 32.211 0.945 -49.875 1.00 89.38 83 ALA A N 1
ATOM 694 C CA . ALA A 1 83 ? 31.860 1.445 -48.551 1.00 89.38 83 ALA A CA 1
ATOM 695 C C . ALA A 1 83 ? 33.064 2.014 -47.779 1.00 89.38 83 ALA A C 1
ATOM 697 O O . ALA A 1 83 ? 32.868 2.626 -46.729 1.00 89.38 83 ALA A O 1
ATOM 698 N N . SER A 1 84 ? 34.301 1.849 -48.265 1.00 86.94 84 SER A N 1
ATOM 699 C CA . SER A 1 84 ? 35.510 2.227 -47.520 1.00 86.94 84 SER A CA 1
ATOM 700 C C . SER A 1 84 ? 35.564 3.705 -47.111 1.00 86.94 84 SER A C 1
ATOM 702 O O . SER A 1 84 ? 35.938 3.970 -45.964 1.00 86.94 84 SER A O 1
ATOM 704 N N . PRO A 1 85 ? 35.134 4.683 -47.940 1.00 85.38 85 PRO A N 1
ATOM 705 C CA . PRO A 1 85 ? 35.126 6.086 -47.525 1.00 85.38 85 PRO A CA 1
ATOM 706 C C . PRO A 1 85 ? 34.164 6.333 -46.356 1.00 85.38 85 PRO A C 1
ATOM 708 O O . PRO A 1 85 ? 34.484 7.066 -45.425 1.00 85.38 85 PRO A O 1
ATOM 711 N N . LEU A 1 86 ? 33.001 5.673 -46.366 1.00 87.00 86 LE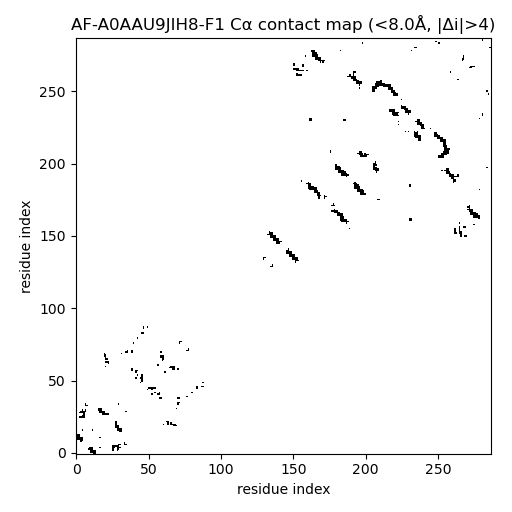U A N 1
ATOM 712 C CA . LEU A 1 86 ? 32.004 5.795 -45.304 1.00 87.00 86 LEU A CA 1
ATOM 713 C C . LEU A 1 86 ? 32.462 5.096 -44.019 1.00 87.00 86 LEU A C 1
ATOM 715 O O . LEU A 1 86 ? 32.348 5.665 -42.939 1.00 87.00 86 LEU A O 1
ATOM 719 N N . LEU A 1 87 ? 33.010 3.883 -44.125 1.00 84.62 87 LEU A N 1
ATOM 720 C CA . LEU A 1 87 ? 33.484 3.105 -42.975 1.00 84.62 87 LEU A CA 1
ATOM 721 C C . LEU A 1 87 ? 34.645 3.803 -42.256 1.00 84.62 87 LEU A C 1
ATOM 723 O O . LEU A 1 87 ? 34.685 3.845 -41.025 1.00 84.62 87 LEU A O 1
ATOM 727 N N . THR A 1 88 ? 35.569 4.395 -43.014 1.00 82.38 88 THR A N 1
ATOM 728 C CA . THR A 1 88 ? 36.700 5.154 -42.458 1.00 82.38 88 THR A CA 1
ATOM 729 C C . THR A 1 88 ? 36.243 6.465 -41.813 1.00 82.38 88 THR A C 1
ATOM 731 O O . THR A 1 88 ? 36.740 6.817 -40.741 1.00 82.38 88 THR A O 1
ATOM 734 N N . LEU A 1 89 ? 35.235 7.136 -42.388 1.00 83.12 89 LEU A N 1
ATOM 735 C CA . LEU A 1 89 ? 34.579 8.300 -41.787 1.00 83.12 89 LEU A CA 1
ATOM 736 C C . LEU A 1 89 ? 33.878 7.931 -40.472 1.00 83.12 89 LEU A C 1
ATOM 738 O O . LEU A 1 89 ? 34.124 8.562 -39.445 1.00 83.12 89 LEU A O 1
ATOM 742 N N . MET A 1 90 ? 33.050 6.884 -40.480 1.00 81.69 90 MET A N 1
ATOM 743 C CA . MET A 1 90 ? 32.328 6.419 -39.293 1.00 81.69 90 MET A CA 1
ATOM 744 C C . MET A 1 90 ? 33.293 6.106 -38.153 1.00 81.69 90 MET A C 1
ATOM 746 O O . MET A 1 90 ? 33.109 6.635 -37.060 1.00 81.69 90 MET A O 1
ATOM 750 N N . ARG A 1 91 ? 34.363 5.345 -38.426 1.00 80.56 91 ARG A N 1
ATOM 751 C CA . ARG A 1 91 ? 35.398 5.005 -37.437 1.00 80.56 91 ARG A CA 1
ATOM 752 C C . ARG A 1 91 ? 36.084 6.241 -36.850 1.00 80.56 91 ARG A C 1
ATOM 754 O O . ARG A 1 91 ? 36.359 6.267 -35.652 1.00 80.56 91 ARG A O 1
ATOM 761 N N . ARG A 1 92 ? 36.347 7.268 -37.667 1.00 80.38 92 ARG A N 1
ATOM 762 C CA . ARG A 1 92 ? 36.979 8.520 -37.216 1.00 80.38 92 ARG A CA 1
ATOM 763 C C . ARG A 1 92 ? 36.102 9.285 -36.223 1.00 80.38 92 ARG A C 1
ATOM 765 O O . ARG A 1 92 ? 36.624 9.865 -35.275 1.00 80.38 92 ARG A O 1
ATOM 772 N N . TYR A 1 93 ? 34.785 9.270 -36.419 1.00 85.75 93 TYR A N 1
ATOM 773 C CA . TYR A 1 93 ? 33.848 10.024 -35.583 1.00 85.75 93 TYR A CA 1
ATOM 774 C C . TYR A 1 93 ? 33.189 9.203 -34.468 1.00 85.75 93 TYR A C 1
ATOM 776 O O . TYR A 1 93 ? 32.566 9.804 -33.598 1.00 85.75 93 TYR A O 1
ATOM 784 N N . THR A 1 94 ? 33.353 7.873 -34.414 1.00 85.38 94 THR A N 1
ATOM 785 C CA . THR A 1 94 ? 32.757 7.030 -33.356 1.00 85.38 94 THR A CA 1
ATOM 786 C C . THR A 1 94 ? 33.136 7.504 -31.951 1.00 85.38 94 THR A C 1
ATOM 788 O O . THR A 1 94 ? 32.262 7.649 -31.102 1.00 85.38 94 THR A O 1
ATOM 791 N N . ILE A 1 95 ? 34.420 7.799 -31.711 1.00 83.62 95 ILE A N 1
ATOM 792 C CA . ILE A 1 95 ? 34.894 8.254 -30.393 1.00 83.62 95 ILE A CA 1
ATOM 793 C C . ILE A 1 95 ? 34.272 9.612 -30.048 1.00 83.62 95 ILE A C 1
ATOM 795 O O . ILE A 1 95 ? 33.708 9.770 -28.968 1.00 83.62 95 ILE A O 1
ATOM 799 N N . MET A 1 96 ? 34.281 10.563 -30.984 1.00 86.75 96 MET A N 1
ATOM 800 C CA . MET A 1 96 ? 33.686 11.890 -30.785 1.00 86.75 96 MET A CA 1
ATOM 801 C C . MET A 1 96 ? 32.181 11.820 -30.508 1.00 86.75 96 MET A C 1
ATOM 803 O O . MET A 1 96 ? 31.697 12.488 -29.599 1.00 86.75 96 MET A O 1
ATOM 807 N N . LEU A 1 97 ? 31.449 10.981 -31.245 1.00 87.69 97 LEU A N 1
ATOM 808 C CA . LEU A 1 97 ? 30.018 10.759 -31.034 1.00 87.69 97 LEU A CA 1
ATOM 809 C C . LEU A 1 97 ? 29.745 10.106 -29.676 1.00 87.69 97 LEU A C 1
ATOM 811 O O . LEU A 1 97 ? 28.820 10.520 -28.983 1.00 87.69 97 LEU A O 1
ATOM 815 N N . SER A 1 98 ? 30.566 9.134 -29.265 1.00 88.75 98 SER A N 1
ATOM 816 C CA . SER A 1 98 ? 30.425 8.483 -27.957 1.00 88.75 98 SER A CA 1
ATOM 817 C C . SER A 1 98 ? 30.679 9.447 -26.794 1.00 88.75 98 SER A C 1
ATOM 819 O O . SER A 1 98 ? 29.921 9.448 -25.826 1.00 88.75 98 SER A O 1
ATOM 821 N N . LEU A 1 99 ? 31.679 10.326 -26.918 1.00 90.50 99 LEU A N 1
ATOM 822 C CA . LEU A 1 99 ? 31.968 11.363 -25.928 1.00 90.50 99 LEU A CA 1
ATOM 823 C C . LEU A 1 99 ? 30.845 12.403 -25.875 1.00 90.50 99 LEU A C 1
ATOM 825 O O . LEU A 1 99 ? 30.372 12.726 -24.791 1.00 90.50 99 LEU A O 1
ATOM 829 N N . ALA A 1 100 ? 30.366 12.874 -27.031 1.00 91.12 100 ALA A N 1
ATOM 830 C CA . ALA A 1 100 ? 29.250 13.816 -27.103 1.00 91.12 100 ALA A CA 1
ATOM 831 C C . ALA A 1 100 ? 27.968 13.234 -26.484 1.00 91.12 100 ALA A C 1
ATOM 833 O O . ALA A 1 100 ? 27.281 13.919 -25.726 1.00 91.12 100 ALA A O 1
ATOM 834 N N . PHE A 1 101 ? 27.676 11.957 -26.749 1.00 89.94 101 PHE A N 1
ATOM 835 C CA . PHE A 1 101 ? 26.552 11.248 -26.142 1.00 89.94 101 PHE A CA 1
ATOM 836 C C . PHE A 1 101 ? 26.718 11.114 -24.623 1.00 89.94 101 PHE A C 1
ATOM 838 O O . PHE A 1 101 ? 25.782 11.401 -23.878 1.00 89.94 101 PHE A O 1
ATOM 845 N N . GLY A 1 102 ? 27.920 10.775 -24.149 1.00 90.38 102 GLY A N 1
ATOM 846 C CA . GLY A 1 102 ? 28.241 10.751 -22.720 1.00 90.38 102 GLY A CA 1
ATOM 847 C C . GLY A 1 102 ? 28.032 12.110 -22.042 1.00 90.38 102 GLY A C 1
ATOM 848 O O . GLY A 1 102 ? 27.376 12.183 -21.004 1.00 90.38 102 GLY A O 1
ATOM 849 N N . CYS A 1 103 ? 28.509 13.200 -22.652 1.00 91.62 103 CYS A N 1
ATOM 850 C CA . CYS A 1 103 ? 28.297 14.561 -22.151 1.00 91.62 103 CYS A CA 1
ATOM 851 C C . CYS A 1 103 ? 26.810 14.945 -22.115 1.00 91.62 103 CYS A C 1
ATOM 853 O O . CYS A 1 103 ? 26.361 15.552 -21.144 1.00 91.62 103 CYS A O 1
ATOM 855 N N . PHE A 1 104 ? 26.037 14.570 -23.137 1.00 89.31 104 PHE A N 1
ATOM 856 C CA . PHE A 1 104 ? 24.592 14.803 -23.177 1.00 89.31 104 PHE A CA 1
ATOM 857 C C . PHE A 1 104 ? 23.855 14.050 -22.059 1.00 89.31 104 PHE A C 1
ATOM 859 O O . PHE A 1 104 ? 23.031 14.636 -21.352 1.00 89.31 104 PHE A O 1
ATOM 866 N N . LEU A 1 105 ? 24.178 12.770 -21.842 1.00 85.12 105 LEU A N 1
ATOM 867 C CA . LEU A 1 105 ? 23.605 11.977 -20.749 1.00 85.12 105 LEU A CA 1
ATOM 868 C C . LEU A 1 105 ? 23.964 12.546 -19.370 1.00 85.12 105 LEU A C 1
ATOM 870 O O . LEU A 1 105 ? 23.115 12.597 -18.478 1.00 85.12 105 LEU A O 1
ATOM 874 N N . TRP A 1 106 ? 25.200 13.014 -19.198 1.00 84.75 106 TRP A N 1
ATOM 875 C CA . TRP A 1 106 ? 25.641 13.643 -17.955 1.00 84.75 106 TRP A CA 1
ATOM 876 C C . TRP A 1 106 ? 24.900 14.963 -17.686 1.00 84.75 106 TRP A C 1
ATOM 878 O O . TRP A 1 106 ? 24.372 15.164 -16.592 1.00 84.75 106 TRP A O 1
ATOM 888 N N . ALA A 1 107 ? 24.772 15.824 -18.700 1.00 86.44 107 ALA A N 1
ATOM 889 C CA . ALA A 1 107 ? 24.063 17.100 -18.587 1.00 86.44 107 ALA A CA 1
ATOM 890 C C . ALA A 1 107 ? 22.563 16.920 -18.301 1.00 86.44 107 ALA A C 1
ATOM 892 O O . ALA A 1 107 ? 22.001 17.607 -17.448 1.00 86.44 107 ALA A O 1
ATOM 893 N N . THR A 1 108 ? 21.909 15.971 -18.976 1.00 83.06 108 THR A N 1
ATOM 894 C CA . THR A 1 108 ? 20.487 15.671 -18.739 1.00 83.06 108 THR A CA 1
ATOM 895 C C . THR A 1 108 ? 20.263 15.081 -17.348 1.00 83.06 108 THR A C 1
ATOM 897 O O 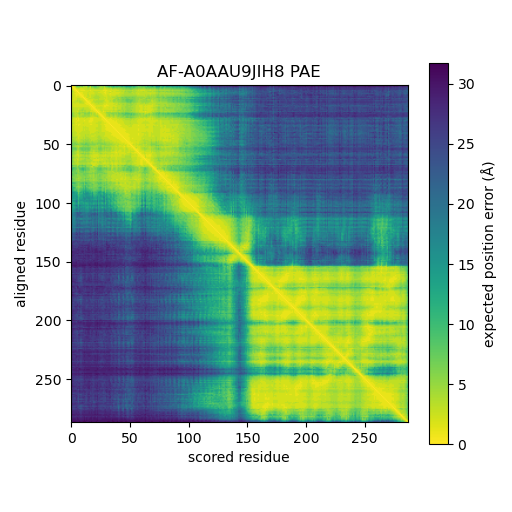. THR A 1 108 ? 19.336 15.491 -16.651 1.00 83.06 108 THR A O 1
ATOM 900 N N . SER A 1 109 ? 21.153 14.201 -16.886 1.00 79.12 109 SER A N 1
ATOM 901 C CA . SER A 1 109 ? 21.089 13.645 -15.529 1.00 79.12 109 SER A CA 1
ATOM 902 C C . SER A 1 109 ? 21.223 14.727 -14.453 1.00 79.12 109 SER A C 1
ATOM 904 O O . SER A 1 109 ? 20.476 14.703 -13.479 1.00 79.12 109 SER A O 1
ATOM 906 N N . PHE A 1 110 ? 22.096 15.722 -14.647 1.00 81.12 110 PHE A N 1
ATOM 907 C CA . PHE A 1 110 ? 22.232 16.856 -13.725 1.00 81.12 110 PHE A CA 1
ATOM 908 C C . PHE A 1 110 ? 20.957 17.710 -13.620 1.00 81.12 110 PHE A C 1
ATOM 910 O O . PHE A 1 110 ? 20.659 18.237 -12.552 1.00 81.12 110 PHE A O 1
ATOM 917 N N . LEU A 1 111 ? 20.177 17.823 -14.700 1.00 79.69 111 LEU A N 1
ATOM 918 C CA . LEU A 1 111 ? 18.924 18.586 -14.706 1.00 79.69 111 LEU A CA 1
ATOM 919 C C . LEU A 1 111 ? 17.771 17.838 -14.026 1.00 79.69 111 LEU A C 1
ATOM 921 O O . LEU A 1 111 ? 17.013 18.434 -13.261 1.00 79.69 111 LEU A O 1
ATOM 925 N N . PHE A 1 112 ? 17.629 16.537 -14.288 1.00 82.62 112 PHE A N 1
ATOM 926 C CA . PHE A 1 112 ? 16.497 15.759 -13.773 1.00 82.62 112 PHE A CA 1
ATOM 927 C C . PHE A 1 112 ? 16.723 15.209 -12.363 1.00 82.62 112 PHE A C 1
ATOM 929 O O . PHE A 1 112 ? 15.758 15.024 -11.620 1.00 82.62 112 PHE A O 1
ATOM 936 N N . PHE A 1 113 ? 17.972 14.976 -11.955 1.00 84.25 113 PHE A N 1
ATOM 937 C CA . PHE A 1 113 ? 18.275 14.434 -10.630 1.00 84.25 113 PHE A CA 1
ATOM 938 C C . PHE A 1 113 ? 17.739 15.310 -9.476 1.00 84.25 113 PHE A C 1
ATOM 940 O O . PHE A 1 113 ? 17.048 14.772 -8.605 1.00 84.25 113 PHE A O 1
ATOM 947 N N . PRO A 1 114 ? 17.922 16.648 -9.477 1.00 86.50 114 PRO A N 1
ATOM 948 C CA . PRO A 1 114 ? 17.320 17.518 -8.468 1.00 86.50 114 PRO A CA 1
ATOM 949 C C . PRO A 1 114 ? 15.789 17.482 -8.481 1.00 86.50 114 PRO A C 1
ATOM 951 O O . PRO A 1 114 ? 15.175 17.544 -7.418 1.00 86.50 114 PRO A O 1
ATOM 954 N N . PHE A 1 115 ? 15.156 17.366 -9.653 1.00 88.06 115 PHE A N 1
ATOM 955 C CA . PHE A 1 115 ? 13.696 17.290 -9.759 1.00 88.06 115 PHE A CA 1
ATOM 956 C C . PHE A 1 115 ? 13.149 16.052 -9.038 1.00 88.06 115 PHE A C 1
ATOM 958 O O . PHE A 1 115 ? 12.272 16.174 -8.181 1.00 88.06 115 PHE A O 1
ATOM 965 N N . PHE A 1 116 ? 13.711 14.872 -9.317 1.00 86.62 116 PHE A N 1
ATOM 966 C CA . PHE A 1 116 ? 13.289 13.631 -8.663 1.00 86.62 116 PHE A CA 1
ATOM 967 C C . PHE A 1 116 ? 13.585 13.629 -7.161 1.00 86.62 116 PHE A C 1
ATOM 969 O O . PHE A 1 116 ? 12.757 13.153 -6.384 1.00 86.62 116 PHE A O 1
ATOM 976 N N . LEU A 1 117 ? 14.715 14.203 -6.735 1.00 89.06 117 LEU A N 1
ATOM 977 C CA . LEU A 1 117 ? 15.049 14.315 -5.314 1.00 89.06 117 LEU A CA 1
ATOM 978 C C . LEU A 1 117 ? 14.054 15.220 -4.567 1.00 89.06 117 LEU A C 1
ATOM 980 O O . LEU A 1 117 ? 13.585 14.859 -3.489 1.00 89.06 117 LEU A O 1
ATOM 984 N N . ASN A 1 118 ? 13.670 16.358 -5.154 1.00 87.88 118 ASN A N 1
ATOM 985 C CA . ASN A 1 118 ? 12.650 17.238 -4.576 1.00 87.88 118 ASN A CA 1
ATOM 986 C C . ASN A 1 118 ? 11.272 16.566 -4.532 1.00 87.88 118 ASN A C 1
ATOM 988 O O . ASN A 1 118 ? 10.586 16.649 -3.514 1.00 87.88 118 ASN A O 1
ATOM 992 N N . LEU A 1 119 ? 10.879 15.860 -5.597 1.00 92.75 119 LEU A N 1
ATOM 993 C CA . LEU A 1 119 ? 9.622 15.109 -5.630 1.00 92.75 119 LEU A CA 1
ATOM 994 C C . LEU A 1 119 ? 9.576 14.042 -4.525 1.00 92.75 119 LEU A C 1
ATOM 996 O O . LEU A 1 119 ? 8.568 13.918 -3.825 1.00 92.75 119 LEU A O 1
ATOM 1000 N N . LEU A 1 120 ? 10.684 13.323 -4.321 1.00 93.00 120 LEU A N 1
ATOM 1001 C CA . LEU A 1 120 ? 10.821 12.353 -3.238 1.00 93.00 120 LEU A CA 1
ATOM 1002 C C . LEU A 1 120 ? 10.684 13.031 -1.868 1.00 93.00 120 LEU A C 1
ATOM 1004 O O . LEU A 1 120 ? 9.890 12.577 -1.046 1.00 93.00 120 LEU A O 1
ATOM 1008 N N . MET A 1 121 ? 11.380 14.147 -1.637 1.00 93.00 121 MET A N 1
ATOM 1009 C CA . MET A 1 121 ? 11.288 14.899 -0.379 1.00 93.00 121 MET A CA 1
ATOM 1010 C C . MET A 1 121 ? 9.861 15.372 -0.090 1.00 93.00 121 MET A C 1
ATOM 1012 O O . MET A 1 121 ? 9.365 15.171 1.017 1.00 93.00 121 MET A O 1
ATOM 1016 N N . ILE A 1 122 ? 9.168 15.934 -1.085 1.00 94.38 122 ILE A N 1
ATOM 1017 C CA . ILE A 1 122 ? 7.766 16.356 -0.946 1.00 94.38 122 ILE A CA 1
ATOM 1018 C C . ILE A 1 122 ? 6.885 15.156 -0.590 1.00 94.38 122 ILE A C 1
ATOM 1020 O O . ILE A 1 122 ? 6.085 15.246 0.338 1.00 94.38 122 ILE A O 1
ATOM 1024 N N . SER A 1 123 ? 7.064 14.015 -1.263 1.00 91.88 123 SER A N 1
ATOM 1025 C CA . SER A 1 123 ? 6.285 12.806 -0.972 1.00 91.88 123 SER A CA 1
ATOM 1026 C C . SER A 1 123 ? 6.493 12.304 0.462 1.00 91.88 123 SER A C 1
ATOM 1028 O O . SER A 1 123 ? 5.519 11.968 1.138 1.00 91.88 123 SER A O 1
ATOM 1030 N N . ILE A 1 124 ? 7.733 12.342 0.968 1.00 92.88 124 ILE A N 1
ATOM 1031 C CA . ILE A 1 124 ? 8.074 11.954 2.342 1.00 92.88 124 ILE A CA 1
ATOM 1032 C C . ILE A 1 124 ? 7.454 12.928 3.343 1.00 92.88 124 ILE A C 1
ATOM 1034 O O . ILE A 1 124 ? 6.886 12.488 4.343 1.00 92.88 124 ILE A O 1
ATOM 1038 N N . ILE A 1 125 ? 7.520 14.237 3.082 1.00 93.75 125 ILE A N 1
ATOM 1039 C CA . ILE A 1 125 ? 6.909 15.263 3.940 1.00 93.75 125 ILE A CA 1
ATOM 1040 C C . ILE A 1 125 ? 5.388 15.081 3.978 1.00 93.75 125 ILE A C 1
ATOM 1042 O O . ILE A 1 125 ? 4.806 15.054 5.061 1.00 93.75 125 ILE A O 1
ATOM 1046 N N . CYS A 1 126 ? 4.741 14.893 2.824 1.00 90.75 126 CYS A N 1
ATOM 1047 C CA . CYS A 1 126 ? 3.304 14.634 2.741 1.00 90.75 126 CYS A CA 1
ATOM 1048 C C . CYS A 1 126 ? 2.918 13.361 3.501 1.00 90.75 126 CYS A C 1
ATOM 1050 O O . CYS A 1 126 ? 1.984 13.390 4.302 1.00 90.75 126 CYS A O 1
ATOM 1052 N N . PHE A 1 127 ? 3.654 12.264 3.304 1.00 87.38 127 PHE A N 1
ATOM 1053 C CA . PHE A 1 127 ? 3.410 11.009 4.014 1.00 87.38 127 PHE A CA 1
ATOM 1054 C C . PHE A 1 127 ? 3.599 11.170 5.527 1.00 87.38 127 PHE A C 1
ATOM 1056 O O . PHE A 1 127 ? 2.746 10.748 6.306 1.00 87.38 127 PHE A O 1
ATOM 1063 N N . SER A 1 128 ? 4.662 11.857 5.947 1.00 84.75 128 SER A N 1
ATOM 1064 C CA . SER A 1 128 ? 4.946 12.146 7.356 1.00 84.75 128 SER A CA 1
ATOM 1065 C C . SER A 1 128 ? 3.869 13.028 7.984 1.00 84.75 128 SER A C 1
ATOM 1067 O O . SER A 1 128 ? 3.478 12.794 9.123 1.00 84.75 128 SER A O 1
ATOM 1069 N N . PHE A 1 129 ? 3.336 14.008 7.250 1.00 86.06 129 PHE A N 1
ATOM 1070 C CA . PHE A 1 129 ? 2.240 14.861 7.715 1.00 86.06 129 PHE A CA 1
ATOM 1071 C C . PHE A 1 129 ? 0.929 14.082 7.872 1.00 86.06 129 PHE A C 1
ATOM 1073 O O . PHE A 1 129 ? 0.247 14.212 8.889 1.00 86.06 129 PHE A O 1
ATOM 1080 N N . VAL A 1 130 ? 0.594 13.241 6.890 1.00 83.12 130 VAL A N 1
ATOM 1081 C CA . VAL A 1 130 ? -0.558 12.325 6.936 1.00 83.12 130 VAL A CA 1
ATOM 1082 C C . VAL A 1 130 ? -0.439 11.398 8.152 1.00 83.12 130 VAL A C 1
ATOM 1084 O O . VAL A 1 130 ? -1.382 11.294 8.942 1.00 83.12 130 VAL A O 1
ATOM 1087 N N . TRP A 1 131 ? 0.752 10.839 8.377 1.00 77.62 131 TRP A N 1
ATOM 1088 C CA . TRP A 1 131 ? 1.051 9.993 9.531 1.00 77.62 131 TRP A CA 1
ATOM 1089 C C . TRP A 1 131 ? 0.959 10.746 10.865 1.00 77.62 131 TRP A C 1
ATOM 1091 O O . TRP A 1 131 ? 0.321 10.264 11.799 1.00 77.62 131 TRP A O 1
ATOM 1101 N N . TYR A 1 132 ? 1.530 11.952 10.949 1.00 78.62 132 TYR A N 1
ATOM 1102 C CA . TYR A 1 132 ? 1.459 12.827 12.126 1.00 78.62 132 TYR A CA 1
ATOM 1103 C C . TYR A 1 132 ? 0.014 13.200 12.480 1.00 78.62 132 TYR A C 1
ATOM 1105 O O . TYR A 1 132 ? -0.345 13.278 13.652 1.00 78.62 132 TYR A O 1
ATOM 1113 N N . LYS A 1 133 ? -0.854 13.374 11.476 1.00 78.25 133 LYS A N 1
ATOM 1114 C CA . LYS A 1 133 ? -2.295 13.610 11.665 1.00 78.25 133 LYS A CA 1
ATOM 1115 C C . LYS A 1 133 ? -3.095 12.341 11.998 1.00 78.25 133 LYS A C 1
ATOM 1117 O O . LYS A 1 133 ? -4.325 1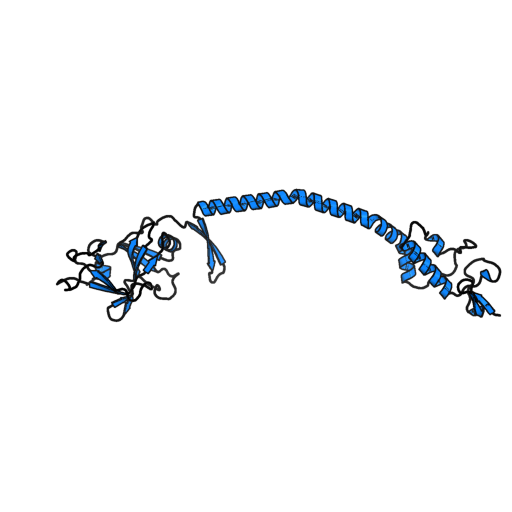2.413 12.051 1.00 78.25 133 LYS A O 1
ATOM 1122 N N . GLY A 1 134 ? -2.434 11.201 12.210 1.00 69.69 134 GLY A N 1
ATOM 1123 C CA . GLY A 1 134 ? -3.072 9.924 12.545 1.00 69.69 134 GLY A CA 1
ATOM 1124 C C . GLY A 1 134 ? -3.857 9.305 11.388 1.00 69.69 134 GLY A C 1
ATOM 1125 O O . GLY A 1 134 ? -4.671 8.407 11.601 1.00 69.69 134 GLY A O 1
ATOM 1126 N N . ILE A 1 135 ? -3.652 9.788 10.160 1.00 78.62 135 ILE A N 1
ATOM 1127 C CA . ILE A 1 135 ? -4.299 9.257 8.964 1.00 78.62 135 ILE A CA 1
ATOM 1128 C C . ILE A 1 135 ? -3.413 8.127 8.442 1.00 78.62 135 ILE A C 1
ATOM 1130 O O . ILE A 1 135 ? -2.255 8.354 8.099 1.00 78.62 135 ILE A O 1
ATOM 1134 N N . ARG A 1 136 ? -3.936 6.900 8.378 1.00 70.69 136 ARG A N 1
ATOM 1135 C CA . ARG A 1 136 ? -3.214 5.765 7.785 1.00 70.69 136 ARG A CA 1
ATOM 1136 C C . ARG A 1 136 ? -3.960 5.228 6.563 1.00 70.69 136 ARG A C 1
ATOM 1138 O O . ARG A 1 136 ? -5.187 5.097 6.630 1.00 70.69 136 ARG A O 1
ATOM 1145 N N . PRO A 1 137 ? -3.256 4.921 5.457 1.00 73.19 137 PRO A N 1
ATOM 1146 C CA . PRO A 1 137 ? -3.855 4.205 4.343 1.00 73.19 137 PRO A CA 1
ATOM 1147 C C . PRO A 1 137 ? -4.176 2.772 4.780 1.00 73.19 137 PRO A C 1
ATOM 1149 O O . PRO A 1 137 ? -3.347 2.097 5.392 1.00 73.19 137 PRO A O 1
ATOM 1152 N N . ARG A 1 138 ? -5.383 2.307 4.465 1.00 64.06 138 ARG A N 1
ATOM 1153 C CA . ARG A 1 138 ? -5.803 0.915 4.629 1.00 64.06 138 ARG A CA 1
ATOM 1154 C C . ARG A 1 138 ? -6.199 0.363 3.270 1.00 64.06 138 ARG A C 1
ATOM 1156 O O . ARG A 1 138 ? -6.959 0.986 2.530 1.00 64.06 138 ARG A O 1
ATOM 1163 N N . PHE A 1 139 ? -5.688 -0.823 2.979 1.00 70.25 139 PHE A N 1
ATOM 1164 C CA . PHE A 1 139 ? -6.086 -1.610 1.825 1.00 70.25 139 PHE A CA 1
ATOM 1165 C C . PHE A 1 139 ? -7.248 -2.512 2.237 1.00 70.25 139 PHE A C 1
ATOM 1167 O O . PHE A 1 139 ? -7.155 -3.240 3.226 1.00 70.25 139 PHE A O 1
ATOM 1174 N N . PHE A 1 140 ? -8.345 -2.439 1.496 1.00 64.81 140 PHE A N 1
ATOM 1175 C CA . PHE A 1 140 ? -9.476 -3.347 1.612 1.00 64.81 140 PHE A CA 1
ATOM 1176 C C . PHE A 1 140 ? -9.393 -4.323 0.446 1.00 64.81 140 PHE A C 1
ATOM 1178 O O . PHE A 1 140 ? -9.368 -3.900 -0.710 1.00 64.81 140 PHE A O 1
ATOM 1185 N N . ILE A 1 141 ? -9.332 -5.616 0.746 1.00 68.56 141 ILE A N 1
ATOM 1186 C CA . ILE A 1 141 ? -9.447 -6.668 -0.262 1.00 68.56 141 ILE A CA 1
ATOM 1187 C C . ILE A 1 141 ? -10.925 -7.056 -0.291 1.00 68.56 141 ILE A C 1
ATOM 1189 O O . ILE A 1 141 ? -11.441 -7.592 0.686 1.00 68.56 141 ILE A O 1
ATOM 1193 N N . THR A 1 142 ? -11.609 -6.702 -1.375 1.00 74.31 142 THR A N 1
ATOM 1194 C CA . THR A 1 142 ? -13.013 -7.054 -1.648 1.00 74.31 142 THR A CA 1
ATOM 1195 C C . THR A 1 142 ? -13.081 -8.034 -2.817 1.00 74.31 142 THR A C 1
ATOM 1197 O O . THR A 1 142 ? -12.112 -8.147 -3.566 1.00 74.31 142 THR A O 1
ATOM 1200 N N . GLU A 1 143 ? -14.213 -8.719 -3.004 1.00 68.62 143 GLU A N 1
ATOM 1201 C CA . GLU A 1 143 ? -14.416 -9.619 -4.155 1.00 68.62 143 GLU A CA 1
ATOM 1202 C C . GLU A 1 143 ? -14.231 -8.890 -5.505 1.00 68.62 143 GLU A C 1
ATOM 1204 O O . GLU A 1 143 ? -13.692 -9.466 -6.444 1.00 68.62 143 GLU A O 1
ATOM 1209 N N . ASP A 1 144 ? -14.537 -7.586 -5.559 1.00 76.50 144 ASP A N 1
ATOM 1210 C CA . ASP A 1 144 ? -14.363 -6.721 -6.740 1.00 76.50 144 ASP A CA 1
ATOM 1211 C C . ASP A 1 144 ? -12.941 -6.130 -6.904 1.00 76.50 144 ASP A C 1
ATOM 1213 O O . ASP A 1 144 ? -12.710 -5.298 -7.786 1.00 76.50 144 ASP A O 1
ATOM 1217 N N . GLY A 1 145 ? -11.981 -6.490 -6.042 1.00 76.38 145 GLY A N 1
ATOM 1218 C CA . GLY A 1 145 ? -10.588 -6.023 -6.107 1.00 76.38 145 GLY A CA 1
ATOM 1219 C C . GLY A 1 145 ? -10.097 -5.246 -4.879 1.00 76.38 145 GLY A C 1
ATOM 1220 O O . GLY A 1 145 ? -10.662 -5.332 -3.786 1.00 76.38 145 GLY A O 1
ATOM 1221 N N . ILE A 1 146 ? -8.997 -4.500 -5.050 1.00 74.50 146 ILE A N 1
ATOM 1222 C CA . ILE A 1 146 ? -8.314 -3.759 -3.975 1.00 74.50 146 ILE A CA 1
ATOM 1223 C C . ILE A 1 146 ? -8.834 -2.318 -3.925 1.00 74.50 146 ILE A C 1
ATOM 1225 O O . ILE A 1 146 ? -8.640 -1.552 -4.869 1.00 74.50 146 ILE A O 1
ATOM 1229 N N . ARG A 1 147 ? -9.436 -1.914 -2.800 1.00 73.19 147 ARG A N 1
ATOM 1230 C CA . ARG A 1 147 ? -9.795 -0.511 -2.526 1.00 73.19 147 ARG A CA 1
ATOM 1231 C C . ARG A 1 147 ? -8.808 0.106 -1.538 1.00 73.19 147 ARG A C 1
ATOM 1233 O O . ARG A 1 147 ? -8.384 -0.545 -0.587 1.00 73.19 147 ARG A O 1
ATOM 1240 N N . ILE A 1 148 ? -8.466 1.377 -1.738 1.00 73.94 148 ILE A N 1
ATOM 1241 C CA . ILE A 1 148 ? -7.624 2.152 -0.818 1.00 73.94 148 ILE A CA 1
ATOM 1242 C C . ILE A 1 148 ? -8.518 3.166 -0.111 1.00 73.94 148 ILE A C 1
ATOM 1244 O O . ILE A 1 148 ? -9.194 3.956 -0.767 1.00 73.94 148 ILE A O 1
ATOM 1248 N N . GLY A 1 149 ? -8.521 3.153 1.219 1.00 68.81 149 GLY A N 1
ATOM 1249 C CA . GLY A 1 149 ? -9.169 4.188 2.025 1.00 68.81 149 GLY A CA 1
ATOM 1250 C C . GLY A 1 149 ? -8.238 4.729 3.100 1.00 68.81 149 GLY A C 1
ATOM 1251 O O . GLY A 1 149 ? -7.182 4.164 3.375 1.00 68.81 149 GLY A O 1
ATOM 1252 N N . PHE A 1 150 ? -8.633 5.836 3.719 1.00 70.38 150 PHE A N 1
ATOM 1253 C CA . PHE A 1 150 ? -7.884 6.479 4.794 1.00 70.38 150 PHE A CA 1
ATOM 1254 C C . PHE A 1 150 ? -8.687 6.401 6.091 1.00 70.38 150 PHE A C 1
ATOM 1256 O O . PHE A 1 150 ? -9.853 6.790 6.115 1.00 70.38 150 PHE A O 1
ATOM 1263 N N . ILE A 1 151 ? -8.070 5.926 7.175 1.00 63.94 151 ILE A N 1
ATOM 1264 C CA . ILE A 1 151 ? -8.694 5.891 8.507 1.00 63.94 151 ILE A CA 1
ATOM 1265 C C . ILE A 1 151 ? -7.926 6.840 9.427 1.00 63.94 151 ILE A C 1
ATOM 1267 O O . ILE A 1 151 ? -6.695 6.805 9.461 1.00 63.94 151 ILE A O 1
ATOM 1271 N N . ARG A 1 152 ? -8.642 7.679 10.191 1.00 61.50 152 ARG A N 1
ATOM 1272 C CA . ARG A 1 152 ? -8.070 8.399 11.341 1.00 61.50 152 ARG A CA 1
ATOM 1273 C C . ARG A 1 152 ? -8.029 7.466 12.545 1.00 61.50 152 ARG A C 1
ATOM 1275 O O . ARG A 1 152 ? -9.045 7.299 13.224 1.00 61.50 152 ARG A O 1
ATOM 1282 N N . ILE A 1 153 ? -6.863 6.885 12.789 1.00 57.91 153 ILE A N 1
ATOM 1283 C CA . ILE A 1 153 ? -6.568 6.108 13.992 1.00 57.91 153 ILE A CA 1
ATOM 1284 C C . ILE A 1 153 ? -6.153 7.095 15.089 1.00 57.91 153 ILE A C 1
ATOM 1286 O O . ILE A 1 153 ? -5.384 8.018 14.826 1.00 57.91 153 ILE A O 1
ATOM 1290 N N . GLY A 1 154 ? -6.665 6.912 16.307 1.00 62.31 154 GLY A N 1
ATOM 1291 C CA . GLY A 1 154 ? -6.191 7.656 17.477 1.00 62.31 154 GLY A CA 1
ATOM 1292 C C . GLY A 1 154 ? -7.081 8.803 17.971 1.00 62.31 154 GLY A C 1
ATOM 1293 O O . GLY A 1 154 ? -6.596 9.678 18.679 1.00 62.31 154 GLY A O 1
ATOM 1294 N N . ILE A 1 155 ? -8.364 8.843 17.600 1.00 75.50 155 ILE A N 1
ATOM 1295 C CA . ILE A 1 155 ? -9.327 9.778 18.204 1.00 75.50 155 ILE A CA 1
ATOM 1296 C C . ILE A 1 155 ? -10.459 8.945 18.809 1.00 75.50 155 ILE A C 1
ATOM 1298 O O . ILE A 1 155 ? -11.016 8.123 18.074 1.00 75.50 155 ILE A O 1
ATOM 1302 N N . PRO A 1 156 ? -10.827 9.175 20.081 1.00 85.25 156 PRO A N 1
ATOM 1303 C CA . PRO A 1 156 ? -11.915 8.448 20.713 1.00 85.25 156 PRO A CA 1
ATOM 1304 C C . PRO A 1 156 ? -13.246 8.694 19.987 1.00 85.25 156 PRO A C 1
ATOM 1306 O O . PRO A 1 156 ? -13.497 9.778 19.444 1.00 85.25 156 PRO A O 1
ATOM 1309 N N . VAL A 1 157 ? -14.096 7.677 19.925 1.00 89.50 157 VAL A N 1
ATOM 1310 C CA . VAL A 1 157 ? -15.483 7.774 19.467 1.00 89.50 157 VAL A CA 1
ATOM 1311 C C . VAL A 1 157 ? -16.316 8.263 20.655 1.00 89.50 157 VAL A C 1
ATOM 1313 O O . VAL A 1 157 ? -16.387 7.555 21.655 1.00 89.50 157 VAL A O 1
ATOM 1316 N N . PRO A 1 158 ? -16.962 9.445 20.585 1.00 86.69 158 PRO A N 1
ATOM 1317 C CA . PRO A 1 158 ? -17.630 10.054 21.743 1.00 86.69 158 PRO A CA 1
ATOM 1318 C C . PRO A 1 158 ? -18.716 9.186 22.389 1.00 86.69 158 PRO A C 1
ATOM 1320 O O . PRO A 1 158 ? -19.040 9.371 23.558 1.00 86.69 158 PRO A O 1
ATOM 1323 N N . GLN A 1 159 ? -19.310 8.267 21.623 1.00 91.69 159 GLN A N 1
ATOM 1324 C CA . GLN A 1 159 ? -20.343 7.357 22.105 1.00 91.69 159 GLN A CA 1
ATOM 1325 C C . GLN A 1 159 ? -19.788 6.126 22.839 1.00 91.69 159 GLN A C 1
ATOM 1327 O O . GLN A 1 159 ? -20.569 5.449 23.501 1.00 91.69 159 GLN A O 1
ATOM 1332 N N . LEU A 1 160 ? -18.490 5.812 22.731 1.00 93.38 160 LEU A N 1
ATOM 1333 C CA . LEU A 1 160 ? -17.898 4.654 23.405 1.00 93.38 160 LEU A CA 1
ATOM 1334 C C . LEU A 1 160 ? -17.642 4.950 24.883 1.00 93.38 160 LEU A C 1
ATOM 1336 O O . LEU A 1 160 ? -16.998 5.933 25.242 1.00 93.38 160 LEU A O 1
ATOM 1340 N N . ARG A 1 161 ? -18.170 4.075 25.739 1.00 93.81 161 ARG A N 1
ATOM 1341 C CA . ARG A 1 161 ? -18.026 4.094 27.198 1.00 93.81 161 ARG A CA 1
ATOM 1342 C C . ARG A 1 161 ? -18.477 2.751 27.773 1.00 93.81 161 ARG A C 1
ATOM 1344 O O . ARG A 1 161 ? -19.125 1.967 27.077 1.00 93.81 161 ARG A O 1
ATOM 1351 N N . ALA A 1 162 ? -18.180 2.511 29.047 1.00 93.12 162 ALA A N 1
ATOM 1352 C CA . ALA A 1 162 ? -18.770 1.400 29.789 1.00 93.12 162 ALA A CA 1
ATOM 1353 C C . ALA A 1 162 ? -20.312 1.467 29.755 1.00 93.12 162 ALA A C 1
ATOM 1355 O O . ALA A 1 162 ? -20.899 2.550 29.839 1.00 93.12 162 ALA A O 1
ATOM 1356 N N . GLY A 1 163 ? -20.963 0.315 29.593 1.00 92.44 163 GLY A N 1
ATOM 1357 C CA . GLY A 1 163 ? -22.418 0.188 29.473 1.00 92.44 163 GLY A CA 1
ATOM 1358 C C . GLY A 1 163 ? -22.967 0.310 28.047 1.00 92.44 163 GLY A C 1
ATOM 1359 O O . GLY A 1 163 ? -24.182 0.332 27.871 1.00 92.44 163 GLY A O 1
ATOM 1360 N N . VAL A 1 164 ? -22.119 0.400 27.021 1.00 94.69 164 VAL A N 1
ATOM 1361 C CA . VAL A 1 164 ? -22.552 0.432 25.612 1.00 94.69 164 VAL A CA 1
ATOM 1362 C C . VAL A 1 164 ? -22.595 -0.975 25.025 1.00 94.69 164 VAL A C 1
ATOM 1364 O O . VAL A 1 164 ? -21.705 -1.783 25.290 1.00 94.69 164 VAL A O 1
ATOM 1367 N N . ILE A 1 165 ? -23.606 -1.248 24.198 1.00 95.44 165 ILE A N 1
ATOM 1368 C CA . ILE A 1 165 ? -23.694 -2.465 23.390 1.00 95.44 165 ILE A CA 1
ATOM 1369 C C . ILE A 1 165 ? -23.181 -2.187 21.979 1.00 95.44 165 ILE A C 1
ATOM 1371 O O . ILE A 1 165 ? -23.603 -1.239 21.309 1.00 95.44 165 ILE A O 1
ATOM 1375 N N . LEU A 1 166 ? -22.294 -3.063 21.523 1.00 96.69 166 LEU A N 1
ATOM 1376 C CA . LEU A 1 166 ? -21.838 -3.142 20.146 1.00 96.69 166 LEU A CA 1
ATOM 1377 C C . LEU A 1 166 ? -22.509 -4.305 19.435 1.00 96.69 166 LEU A C 1
ATOM 1379 O O . LEU A 1 166 ? -22.634 -5.393 19.994 1.00 96.69 166 LEU A O 1
ATOM 1383 N N . LYS A 1 167 ? -22.857 -4.095 18.173 1.00 96.44 167 LYS A N 1
ATOM 1384 C CA . LYS A 1 167 ? -23.387 -5.111 17.274 1.00 96.44 167 LYS A CA 1
ATOM 1385 C C . LYS A 1 167 ? -22.375 -5.391 16.168 1.00 96.44 167 LYS A C 1
ATOM 1387 O O . LYS A 1 167 ? -21.843 -4.465 15.557 1.00 96.44 167 LYS A O 1
ATOM 1392 N N . ALA A 1 168 ? -22.107 -6.669 15.917 1.00 95.75 168 ALA A N 1
ATOM 1393 C CA . ALA A 1 168 ? -21.290 -7.094 14.785 1.00 95.75 168 ALA A CA 1
ATOM 1394 C C . ALA A 1 168 ? -21.968 -6.706 13.459 1.00 95.75 168 ALA A C 1
ATOM 1396 O O . ALA A 1 168 ? -23.139 -7.037 13.244 1.00 95.75 168 ALA A O 1
ATOM 1397 N N . SER A 1 169 ? -21.238 -6.027 12.571 1.00 92.88 169 SER A N 1
ATOM 1398 C CA . SER A 1 169 ? -21.726 -5.723 11.222 1.00 92.88 169 SER A CA 1
ATOM 1399 C C . SER A 1 169 ? -21.598 -6.932 10.288 1.00 92.88 169 SER A C 1
ATOM 1401 O O . SER A 1 169 ? -20.967 -7.940 10.619 1.00 92.88 169 SER A O 1
ATOM 1403 N N . SER A 1 170 ? -22.150 -6.826 9.075 1.00 91.00 170 SER A N 1
ATOM 1404 C CA . SER A 1 170 ? -22.057 -7.876 8.049 1.00 91.00 170 SER A CA 1
ATOM 1405 C C . SER A 1 170 ? -20.629 -8.148 7.553 1.00 91.00 170 SER A C 1
ATOM 1407 O O . SER A 1 170 ? -20.417 -9.115 6.827 1.00 91.00 170 SER A O 1
ATOM 1409 N N . ILE A 1 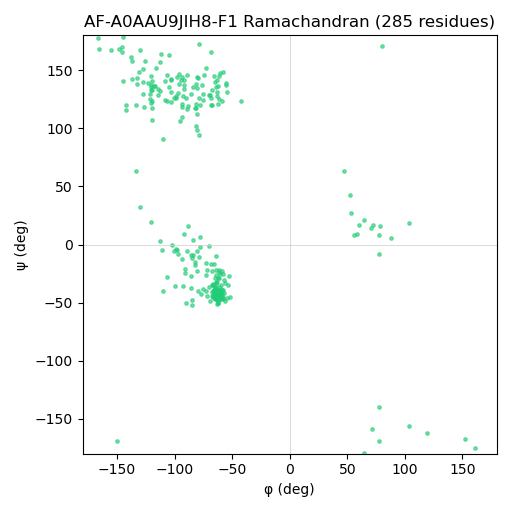171 ? -19.652 -7.311 7.928 1.00 87.88 171 ILE A N 1
ATOM 1410 C CA . ILE A 1 171 ? -18.228 -7.516 7.617 1.00 87.88 171 ILE A CA 1
ATOM 1411 C C . ILE A 1 171 ? -17.690 -8.749 8.352 1.00 87.88 171 ILE A C 1
ATOM 1413 O O . ILE A 1 171 ? -16.843 -9.471 7.825 1.00 87.88 171 ILE A O 1
ATOM 1417 N N . ILE A 1 172 ? -18.179 -9.004 9.568 1.00 88.50 172 ILE A N 1
ATOM 1418 C CA . ILE A 1 172 ? -17.824 -10.202 10.324 1.00 88.50 172 ILE A CA 1
ATOM 1419 C C . ILE A 1 172 ? -18.696 -11.340 9.795 1.00 88.50 172 ILE A C 1
ATOM 1421 O O . ILE A 1 172 ? -19.870 -11.437 10.141 1.00 88.50 172 ILE A O 1
ATOM 1425 N N . SER A 1 173 ? -18.123 -12.199 8.952 1.00 85.56 173 SER A N 1
ATOM 1426 C CA . SER A 1 173 ? -18.831 -13.297 8.276 1.00 85.56 173 SER A CA 1
ATOM 1427 C C . SER A 1 173 ? -18.669 -14.669 8.945 1.00 85.56 173 SER A C 1
ATOM 1429 O O . SER A 1 173 ? -19.298 -15.634 8.519 1.00 85.56 173 SER A O 1
ATOM 1431 N N . GLY A 1 174 ? -17.864 -14.777 10.008 1.00 88.56 174 GLY A N 1
ATOM 1432 C CA . GLY A 1 174 ? -17.624 -16.046 10.698 1.00 88.56 174 GLY A CA 1
ATOM 1433 C C . GLY A 1 174 ? -16.945 -15.908 12.064 1.00 88.56 174 GLY A C 1
ATOM 1434 O O . GLY A 1 174 ? -16.614 -14.812 12.516 1.00 88.56 174 GLY A O 1
ATOM 1435 N N . GLY A 1 175 ? -16.750 -17.047 12.732 1.00 90.56 175 GLY A N 1
ATOM 1436 C CA . GLY A 1 175 ? -16.084 -17.136 14.034 1.00 90.56 175 GLY A CA 1
ATOM 1437 C C . GLY A 1 175 ? -16.946 -16.708 15.229 1.00 90.56 175 GLY A C 1
ATOM 1438 O O . GLY A 1 175 ? -18.159 -16.512 15.137 1.00 90.56 175 GLY A O 1
ATOM 1439 N N . ILE A 1 176 ? -16.303 -16.555 16.388 1.00 90.62 176 ILE A N 1
ATOM 1440 C CA . ILE A 1 176 ? -16.980 -16.272 17.665 1.00 90.62 176 ILE A CA 1
ATOM 1441 C C . ILE A 1 176 ? -17.665 -14.901 17.717 1.00 90.62 176 ILE A C 1
ATOM 1443 O O . ILE A 1 176 ? -18.557 -14.713 18.535 1.00 90.62 176 ILE A O 1
ATOM 1447 N N . PHE A 1 177 ? -17.328 -13.977 16.817 1.00 94.81 177 PHE A N 1
ATOM 1448 C CA . PHE A 1 177 ? -17.931 -12.642 16.739 1.00 94.81 177 PHE A CA 1
ATOM 1449 C C . PHE A 1 177 ? -19.038 -12.532 15.680 1.00 94.81 177 PHE A C 1
ATOM 1451 O O . PHE A 1 177 ? -19.711 -11.510 15.582 1.00 94.81 177 PHE A O 1
ATOM 1458 N N . TYR A 1 178 ? -19.279 -13.586 14.891 1.00 94.56 178 TYR A N 1
ATOM 1459 C CA . TYR A 1 178 ? -20.378 -13.590 13.925 1.00 94.56 178 TYR A CA 1
ATOM 1460 C C . TYR A 1 178 ? -21.717 -13.374 14.636 1.00 94.56 178 TYR A C 1
ATOM 1462 O O . TYR A 1 178 ? -22.033 -14.123 15.564 1.00 94.56 178 TYR A O 1
ATOM 1470 N N . GLN A 1 179 ? -22.469 -12.347 14.227 1.00 94.06 179 GLN A N 1
ATOM 1471 C CA . GLN A 1 179 ? -23.747 -11.954 14.839 1.00 94.06 179 GLN A CA 1
ATOM 1472 C C . GLN A 1 179 ? -23.674 -11.732 16.365 1.00 94.06 179 GLN A C 1
ATOM 1474 O O . GLN A 1 179 ? -24.670 -11.904 17.068 1.00 94.06 179 GLN A O 1
ATOM 1479 N N . SER A 1 180 ? -22.508 -11.367 16.913 1.00 95.31 180 SER A N 1
ATOM 1480 C CA . SER A 1 180 ? -22.378 -11.106 18.350 1.00 95.31 180 SER A CA 1
ATOM 1481 C C . SER A 1 180 ? -22.875 -9.713 18.733 1.00 95.31 180 SER A C 1
ATOM 1483 O O . SER A 1 180 ? -22.632 -8.740 18.013 1.00 95.31 180 SER A O 1
ATOM 1485 N N . ARG A 1 181 ? -23.490 -9.619 19.914 1.00 95.44 181 ARG A N 1
ATOM 1486 C CA . ARG A 1 181 ? -23.675 -8.377 20.671 1.00 95.44 181 ARG A CA 1
ATOM 1487 C C . ARG A 1 181 ? -22.660 -8.362 21.807 1.00 95.44 181 ARG A C 1
ATOM 1489 O O . ARG A 1 181 ? -22.547 -9.365 22.510 1.00 95.44 181 ARG A O 1
ATOM 1496 N N . ILE A 1 182 ? -21.928 -7.267 21.979 1.00 96.00 182 ILE A N 1
ATOM 1497 C CA . ILE A 1 182 ? -20.891 -7.130 23.007 1.00 96.00 182 ILE A CA 1
ATOM 1498 C C . ILE A 1 182 ? -21.243 -5.987 23.949 1.00 96.00 182 ILE A C 1
ATOM 1500 O O . ILE A 1 182 ? -21.388 -4.855 23.500 1.00 96.00 182 ILE A O 1
ATOM 1504 N N . LEU A 1 183 ? -21.323 -6.267 25.248 1.00 95.44 183 LEU A N 1
ATOM 1505 C CA . LEU A 1 183 ? -21.364 -5.247 26.291 1.00 95.44 183 LEU A CA 1
ATOM 1506 C C . LEU A 1 183 ? -19.943 -4.769 26.591 1.00 95.44 183 LEU A C 1
ATOM 1508 O O . LEU A 1 183 ? -19.116 -5.561 27.036 1.00 95.44 183 LEU A O 1
ATOM 1512 N N . ILE A 1 184 ? -19.680 -3.475 26.431 1.00 96.50 184 ILE A N 1
ATOM 1513 C CA . ILE A 1 184 ? -18.444 -2.844 26.902 1.00 96.50 184 ILE A CA 1
ATOM 1514 C C . ILE A 1 184 ? -18.540 -2.612 28.408 1.00 96.50 184 ILE A C 1
ATOM 1516 O O . ILE A 1 184 ? -19.427 -1.898 28.876 1.00 96.50 184 ILE A O 1
ATOM 1520 N N . THR A 1 185 ? -17.627 -3.204 29.171 1.00 94.38 185 THR A N 1
ATOM 1521 C CA . THR A 1 185 ? -17.593 -3.109 30.639 1.00 94.38 185 THR A CA 1
ATOM 1522 C C . THR A 1 185 ? -16.577 -2.095 31.127 1.00 94.38 185 THR A C 1
ATOM 1524 O O . THR A 1 185 ? -16.860 -1.360 32.066 1.00 94.38 185 THR A O 1
ATOM 1527 N N . LYS A 1 186 ? -15.441 -1.984 30.435 1.00 94.56 186 LYS A N 1
ATOM 1528 C CA . LYS A 1 186 ? -14.423 -0.964 30.684 1.00 94.56 186 LYS A CA 1
ATOM 1529 C C . LYS A 1 186 ? -14.014 -0.324 29.366 1.00 94.56 186 LYS A C 1
ATOM 1531 O O . LYS A 1 186 ? -13.826 -1.016 28.369 1.00 94.56 186 LYS A O 1
ATOM 1536 N N . TYR A 1 187 ? -13.860 0.993 29.370 1.00 94.88 187 TYR A N 1
ATOM 1537 C CA . TYR A 1 187 ? -13.301 1.744 28.253 1.00 94.88 187 TYR A CA 1
ATOM 1538 C C . TYR A 1 187 ? -12.429 2.864 28.806 1.00 94.88 187 TYR A C 1
ATOM 1540 O O . TYR A 1 187 ? -12.921 3.724 29.537 1.00 94.88 187 TYR A O 1
ATOM 1548 N N . ASP A 1 188 ? -11.154 2.844 28.447 1.00 92.44 188 ASP A N 1
ATOM 1549 C CA . ASP A 1 188 ? -10.195 3.897 28.739 1.00 92.44 188 ASP A CA 1
ATOM 1550 C C . ASP A 1 188 ? -9.337 4.177 27.500 1.00 92.44 188 ASP A C 1
ATOM 1552 O O . ASP A 1 188 ? -8.954 3.276 26.752 1.00 92.44 188 ASP A O 1
ATOM 1556 N N . ILE A 1 189 ? -9.023 5.450 27.277 1.00 87.25 189 ILE A N 1
ATOM 1557 C CA . ILE A 1 189 ? -8.275 5.879 26.091 1.00 87.25 189 ILE A CA 1
ATOM 1558 C C . ILE A 1 189 ? -6.837 5.339 26.120 1.00 87.25 189 ILE A C 1
ATOM 1560 O O . ILE A 1 189 ? -6.289 5.022 25.064 1.00 87.25 189 ILE A O 1
ATOM 1564 N N . ASN A 1 190 ? -6.226 5.213 27.298 1.00 85.00 190 ASN A N 1
ATOM 1565 C CA . ASN A 1 190 ? -4.837 4.793 27.469 1.00 85.00 190 ASN A CA 1
ATOM 1566 C C . ASN A 1 190 ? -4.705 3.280 27.680 1.00 85.00 190 ASN A C 1
ATOM 1568 O O . ASN A 1 190 ? -3.751 2.686 27.182 1.00 85.00 190 ASN A O 1
ATOM 1572 N N . GLU A 1 191 ? -5.650 2.650 28.384 1.00 88.00 191 GLU A N 1
ATOM 1573 C CA . GLU A 1 191 ? -5.595 1.208 28.679 1.00 88.00 191 GLU A CA 1
ATOM 1574 C C . GLU A 1 191 ? -6.298 0.337 27.623 1.00 88.00 191 GLU A C 1
ATOM 1576 O O . GLU A 1 191 ? -5.925 -0.823 27.445 1.00 88.00 191 GLU A O 1
ATOM 1581 N N . GLY A 1 192 ? -7.270 0.883 26.884 1.00 91.00 192 GLY A N 1
ATOM 1582 C CA . GLY A 1 192 ? -8.078 0.145 25.911 1.00 91.00 192 GLY A CA 1
ATOM 1583 C C . GLY A 1 192 ? -9.482 -0.181 26.415 1.00 91.00 192 GLY A C 1
ATOM 1584 O O . GLY A 1 192 ? -10.038 0.515 27.264 1.00 91.00 192 GLY A O 1
ATOM 1585 N N . ALA A 1 193 ? -10.093 -1.226 25.858 1.00 95.81 193 ALA A N 1
ATOM 1586 C CA . ALA A 1 193 ? -11.468 -1.596 26.179 1.00 95.81 193 ALA A CA 1
ATOM 1587 C C . ALA A 1 193 ? -11.604 -3.083 26.500 1.00 95.81 193 ALA A C 1
ATOM 1589 O O . ALA A 1 193 ? -10.901 -3.925 25.943 1.00 95.81 193 ALA A O 1
ATOM 1590 N N . VAL A 1 194 ? -12.551 -3.397 27.376 1.00 96.44 194 VAL A N 1
ATOM 1591 C CA . VAL A 1 194 ? -12.935 -4.761 27.739 1.00 96.44 194 VAL A CA 1
ATOM 1592 C C . VAL A 1 194 ? -14.440 -4.887 27.573 1.00 96.44 194 VAL A C 1
ATOM 1594 O O . VAL A 1 194 ? -15.192 -3.972 27.917 1.00 96.44 194 VAL A O 1
ATOM 1597 N N . GLY A 1 195 ? -14.883 -6.021 27.044 1.00 96.44 195 GLY A N 1
ATOM 1598 C CA . GLY A 1 195 ? -16.295 -6.326 26.914 1.00 96.44 195 GLY A CA 1
ATOM 1599 C C . GLY A 1 195 ? -16.593 -7.816 26.868 1.00 96.44 195 GLY A C 1
ATOM 1600 O O . GLY A 1 195 ? -15.701 -8.646 26.695 1.00 96.44 195 GLY A O 1
ATOM 1601 N N . PHE A 1 196 ? -17.870 -8.144 27.009 1.00 95.94 196 PHE A N 1
ATOM 1602 C CA . PHE A 1 196 ? -18.378 -9.510 26.993 1.00 95.94 196 PHE A CA 1
ATOM 1603 C C . PHE A 1 196 ? -19.382 -9.679 25.867 1.00 95.94 196 PHE A C 1
ATOM 1605 O O . PHE A 1 196 ? -20.254 -8.832 25.693 1.00 95.94 196 PHE A O 1
ATOM 1612 N N . ILE A 1 197 ? -19.296 -10.774 25.119 1.00 95.56 197 ILE A N 1
ATOM 1613 C CA . ILE A 1 197 ? -20.381 -11.191 24.234 1.00 95.56 197 ILE A CA 1
ATOM 1614 C C . ILE A 1 197 ? -21.562 -11.647 25.103 1.00 95.56 197 ILE A C 1
ATOM 1616 O O . ILE A 1 197 ? -21.402 -12.470 26.000 1.00 95.56 197 ILE A O 1
ATOM 1620 N N . ILE A 1 198 ? -22.750 -11.107 24.830 1.00 91.81 198 ILE A N 1
ATOM 1621 C CA . ILE A 1 198 ? -23.937 -11.274 25.691 1.00 91.81 198 ILE A CA 1
ATOM 1622 C C . ILE A 1 198 ? -25.039 -12.127 25.064 1.00 91.81 198 ILE A C 1
ATOM 1624 O O . ILE A 1 198 ? -26.047 -12.405 25.699 1.00 91.81 198 ILE A O 1
ATOM 1628 N N . ASN A 1 199 ? -24.878 -12.537 23.807 1.00 92.06 199 ASN A N 1
ATOM 1629 C CA . ASN A 1 199 ? -25.892 -13.285 23.059 1.00 92.06 199 ASN A CA 1
ATOM 1630 C C . ASN A 1 199 ? -25.401 -14.657 22.576 1.00 92.06 199 ASN A C 1
ATOM 1632 O O . ASN A 1 199 ? -25.966 -15.217 21.638 1.00 92.06 199 ASN A O 1
ATOM 1636 N N . LYS A 1 200 ? -24.331 -15.181 23.183 1.00 91.94 200 LYS A N 1
ATOM 1637 C CA . LYS A 1 200 ? -23.790 -16.510 22.885 1.00 91.94 200 LYS A CA 1
ATOM 1638 C C . LYS A 1 200 ? -23.675 -17.310 24.167 1.00 91.94 200 LYS A C 1
ATOM 1640 O O . LYS A 1 200 ? -22.925 -16.924 25.059 1.00 91.94 200 LYS A O 1
ATOM 1645 N N . ASN A 1 201 ? -24.402 -18.417 24.235 1.00 89.81 201 ASN A N 1
ATOM 1646 C CA . ASN A 1 201 ? -24.429 -19.301 25.387 1.00 89.81 201 ASN A CA 1
ATOM 1647 C C . ASN A 1 201 ? -24.093 -20.749 25.008 1.00 89.81 201 ASN A C 1
ATOM 1649 O O . ASN A 1 201 ? -24.218 -21.170 23.857 1.00 89.81 201 ASN A O 1
ATOM 1653 N N . ARG A 1 202 ? -23.645 -21.497 26.011 1.00 86.00 202 ARG A N 1
ATOM 1654 C CA . ARG A 1 202 ? -23.372 -22.927 25.988 1.00 86.00 202 ARG A CA 1
ATOM 1655 C C . ARG A 1 202 ? -23.805 -23.493 27.337 1.00 86.00 202 ARG A C 1
ATOM 1657 O O . ARG A 1 202 ? -23.258 -23.104 28.356 1.00 86.00 202 ARG A O 1
ATOM 1664 N N . ASP A 1 203 ? -24.802 -24.374 27.339 1.00 82.75 203 ASP A N 1
ATOM 1665 C CA . ASP A 1 203 ? -25.260 -25.089 28.540 1.00 82.75 203 ASP A CA 1
ATOM 1666 C C . ASP A 1 203 ? -25.590 -24.174 29.748 1.00 82.75 203 ASP A C 1
ATOM 1668 O O . ASP A 1 203 ? -25.280 -24.499 30.887 1.00 82.75 203 ASP A O 1
ATOM 1672 N N . ASN A 1 204 ? -26.269 -23.045 29.487 1.00 81.81 204 ASN A N 1
ATOM 1673 C CA . ASN A 1 204 ? -26.622 -21.945 30.415 1.00 81.81 204 ASN A CA 1
ATOM 1674 C C . ASN A 1 204 ? -25.506 -20.953 30.779 1.00 81.81 204 ASN A C 1
ATOM 1676 O O . ASN A 1 204 ? -25.815 -19.896 31.333 1.00 81.81 204 ASN A O 1
ATOM 1680 N N . ASP A 1 205 ? -24.266 -21.219 30.387 1.00 88.44 205 ASP A N 1
ATOM 1681 C CA . ASP A 1 205 ? -23.146 -20.304 30.584 1.00 88.44 205 ASP A CA 1
ATOM 1682 C C . ASP A 1 205 ? -22.875 -19.484 29.321 1.00 88.44 205 ASP A C 1
ATOM 1684 O O . ASP A 1 205 ? -23.028 -19.963 28.196 1.00 88.44 205 ASP A O 1
ATOM 1688 N N . TYR A 1 206 ? -22.481 -18.224 29.472 1.00 92.25 206 TYR A N 1
ATOM 1689 C CA . TYR A 1 206 ? -22.236 -17.330 28.341 1.00 92.25 206 TYR A CA 1
ATOM 1690 C C . TYR A 1 206 ? -20.764 -17.342 27.939 1.00 92.25 206 TYR A C 1
ATOM 1692 O O . TYR A 1 206 ? -19.871 -17.408 28.778 1.00 92.25 206 TYR A O 1
ATOM 1700 N N . ILE A 1 207 ? -20.498 -17.245 26.639 1.00 93.88 207 ILE A N 1
ATOM 1701 C CA . ILE A 1 207 ? -19.137 -17.139 26.104 1.00 93.88 207 ILE A CA 1
ATOM 1702 C C . ILE A 1 207 ? -18.855 -15.657 25.901 1.00 93.88 207 ILE A C 1
ATOM 1704 O O . ILE A 1 207 ? -19.381 -15.081 24.957 1.00 93.88 207 ILE A O 1
ATOM 1708 N N . GLY A 1 208 ? -18.035 -15.045 26.756 1.00 93.06 208 GLY A N 1
ATOM 1709 C CA . GLY A 1 208 ? -17.748 -13.607 26.744 1.00 93.06 208 GLY A CA 1
ATOM 1710 C C . GLY A 1 208 ? -16.708 -13.173 25.713 1.00 93.06 208 GLY A C 1
ATOM 1711 O O . GLY A 1 208 ? -16.704 -12.014 25.286 1.00 93.06 208 GLY A O 1
ATOM 1712 N N . GLY A 1 209 ? -15.839 -14.081 25.274 1.00 94.12 209 GLY A N 1
ATOM 1713 C CA . GLY A 1 209 ? -14.863 -13.808 24.223 1.00 94.12 209 GLY A CA 1
ATOM 1714 C C . GLY A 1 209 ? -13.691 -14.791 24.203 1.00 94.12 209 GLY A C 1
ATOM 1715 O O . GLY A 1 209 ? -13.693 -15.775 24.938 1.00 94.12 209 GLY A O 1
ATOM 1716 N N . PRO A 1 210 ? -12.695 -14.557 23.330 1.00 92.62 210 PRO A N 1
ATOM 1717 C CA . PRO A 1 210 ? -11.579 -15.479 23.121 1.00 92.62 210 PRO A CA 1
ATOM 1718 C C . PRO A 1 210 ? -10.461 -15.340 24.160 1.00 92.62 210 PRO A C 1
ATOM 1720 O O . PRO A 1 210 ? -9.596 -16.211 24.241 1.00 92.62 210 PRO A O 1
ATOM 1723 N N . VAL A 1 211 ? -10.408 -14.226 24.895 1.00 92.31 211 VAL A N 1
ATOM 1724 C CA . VAL A 1 211 ? -9.303 -13.929 25.809 1.00 92.31 211 VAL A CA 1
ATOM 1725 C C . VAL A 1 211 ? -9.580 -14.588 27.153 1.00 92.31 211 VAL A C 1
ATOM 1727 O O . VAL A 1 211 ? -10.660 -14.411 27.707 1.00 92.31 211 VAL A O 1
ATOM 1730 N N . GLN A 1 212 ? -8.593 -15.333 27.662 1.00 93.56 212 GLN A N 1
ATOM 1731 C CA . GLN A 1 212 ? -8.672 -16.077 28.926 1.00 93.56 212 GLN A CA 1
ATOM 1732 C C . GLN A 1 212 ? -9.977 -16.894 29.054 1.00 93.56 212 GLN A C 1
ATOM 1734 O O . GLN A 1 212 ? -10.764 -16.640 29.951 1.00 93.56 212 GLN A O 1
ATOM 1739 N N . PRO A 1 213 ? -10.229 -17.895 28.192 1.00 91.06 213 PRO A N 1
ATOM 1740 C CA . PRO A 1 213 ? -11.514 -18.608 28.144 1.00 91.06 213 PRO A CA 1
ATOM 1741 C C . PRO A 1 213 ? -11.913 -19.304 29.459 1.00 91.06 213 PRO A C 1
ATOM 1743 O O . PRO A 1 213 ? -13.093 -19.530 29.690 1.00 91.06 213 PRO A O 1
ATOM 1746 N N . GLU A 1 214 ? -10.947 -19.611 30.327 1.00 91.31 214 GLU A N 1
ATOM 1747 C CA . GLU A 1 214 ? -11.179 -20.215 31.646 1.00 91.31 214 GLU A CA 1
ATOM 1748 C C . GLU A 1 214 ? -11.531 -19.184 32.738 1.00 91.31 214 GLU A C 1
ATOM 1750 O O . GLU A 1 214 ? -11.866 -19.563 33.861 1.00 91.31 214 GLU A O 1
ATOM 1755 N N . SER A 1 215 ? -11.421 -17.876 32.461 1.00 93.25 215 SER A N 1
ATOM 1756 C CA . SER A 1 215 ? -11.758 -16.843 33.442 1.00 93.25 215 SER A CA 1
ATOM 1757 C C . SER A 1 215 ? -13.270 -16.708 33.577 1.00 93.25 215 SER A C 1
ATOM 1759 O O . SER A 1 215 ? -13.986 -16.545 32.591 1.00 93.25 215 SER A O 1
ATOM 1761 N N . VAL A 1 216 ? -13.752 -16.749 34.819 1.00 92.81 216 VAL A N 1
ATOM 1762 C CA . VAL A 1 216 ? -15.178 -16.636 35.134 1.00 92.81 216 VAL A CA 1
ATOM 1763 C C . VAL A 1 216 ? -15.497 -15.214 35.565 1.00 92.81 216 VAL A C 1
ATOM 1765 O O . VAL A 1 216 ? -14.905 -14.683 36.506 1.00 92.81 216 VAL A O 1
ATOM 1768 N N . HIS A 1 217 ? -16.471 -14.615 34.893 1.00 93.38 217 HIS A N 1
ATOM 1769 C CA . HIS A 1 217 ? -17.002 -13.293 35.183 1.00 93.38 217 HIS A CA 1
ATOM 1770 C C . HIS A 1 217 ? -18.492 -13.409 35.494 1.00 93.38 217 HIS A C 1
ATOM 1772 O O . HIS A 1 217 ? -19.216 -14.143 34.827 1.00 93.38 217 HIS A O 1
ATOM 1778 N N . ILE A 1 218 ? -18.963 -12.694 36.514 1.00 91.81 218 ILE A N 1
ATOM 1779 C CA . ILE A 1 218 ? -20.365 -12.742 36.938 1.00 91.81 218 ILE A CA 1
ATOM 1780 C C . ILE A 1 218 ? -20.955 -11.346 36.804 1.00 91.81 218 ILE A C 1
ATOM 1782 O O . ILE A 1 218 ? -20.498 -10.422 37.477 1.00 91.81 218 ILE A O 1
ATOM 1786 N N . LEU A 1 219 ? -21.968 -11.206 35.948 1.00 91.12 219 LEU A N 1
ATOM 1787 C CA . LEU A 1 219 ? -22.828 -10.026 35.914 1.00 91.12 219 LEU A CA 1
ATOM 1788 C C . LEU A 1 219 ? -24.045 -10.253 36.810 1.00 91.12 219 LEU A C 1
ATOM 1790 O O . LEU A 1 219 ? -24.634 -11.334 36.779 1.00 91.12 219 LEU A O 1
ATOM 1794 N N . HIS A 1 220 ? -24.438 -9.246 37.585 1.00 90.94 220 HIS A N 1
ATOM 1795 C CA . HIS A 1 220 ? -25.596 -9.309 38.477 1.00 90.94 220 HIS A CA 1
ATOM 1796 C C . HIS A 1 220 ? -26.323 -7.966 38.594 1.00 90.94 220 HIS A C 1
ATOM 1798 O O . HIS A 1 220 ? -25.791 -6.926 38.205 1.00 90.94 220 HIS A O 1
ATOM 1804 N N . ASP A 1 221 ? -27.544 -7.983 39.131 1.00 90.12 221 ASP A N 1
ATOM 1805 C CA . ASP A 1 221 ? -28.379 -6.786 39.320 1.00 90.12 221 ASP A CA 1
ATOM 1806 C C . ASP A 1 221 ? -28.376 -6.216 40.750 1.00 90.12 221 ASP A C 1
ATOM 1808 O O . ASP A 1 221 ? -28.912 -5.133 40.982 1.00 90.12 221 ASP A O 1
ATOM 1812 N N . ASN A 1 222 ? -27.734 -6.899 41.701 1.00 88.75 222 ASN A N 1
ATOM 1813 C CA . ASN A 1 222 ? -27.717 -6.494 43.109 1.00 88.75 222 ASN A CA 1
ATOM 1814 C C . ASN A 1 222 ? -26.552 -5.533 43.463 1.00 88.75 222 ASN A C 1
ATOM 1816 O O . ASN A 1 222 ? -25.402 -5.966 43.401 1.00 88.75 222 ASN A O 1
ATOM 1820 N N . PRO A 1 223 ? -26.803 -4.279 43.894 1.00 87.19 223 PRO A N 1
ATOM 1821 C CA . PRO A 1 223 ? -25.756 -3.342 44.324 1.00 87.19 223 PRO A CA 1
ATOM 1822 C C . PRO A 1 223 ? -25.110 -3.673 45.678 1.00 87.19 223 PRO A C 1
ATOM 1824 O O . PRO A 1 223 ? -24.071 -3.103 46.000 1.00 87.19 223 PRO A O 1
ATOM 1827 N N . GLU A 1 224 ? -25.721 -4.537 46.494 1.00 85.62 224 GLU A N 1
ATOM 1828 C CA . GLU A 1 224 ? -25.273 -4.839 47.864 1.00 85.62 224 GLU A CA 1
ATOM 1829 C C . GLU A 1 224 ? -24.112 -5.843 47.914 1.00 85.62 224 GLU A C 1
ATOM 1831 O O . GLU A 1 224 ? -23.562 -6.114 48.982 1.00 85.62 224 GLU A O 1
ATOM 1836 N N . VAL A 1 225 ? -23.714 -6.402 46.768 1.00 86.44 225 VAL A N 1
ATOM 1837 C CA . VAL A 1 225 ? -22.605 -7.357 46.692 1.00 86.44 225 VAL A CA 1
ATOM 1838 C C . VAL A 1 225 ? -21.286 -6.649 47.005 1.00 86.44 225 VAL A C 1
ATOM 1840 O O . VAL A 1 225 ? -20.854 -5.738 46.295 1.00 86.44 225 VAL A O 1
ATOM 1843 N N . GLU A 1 226 ? -20.606 -7.107 48.055 1.00 85.25 226 GLU A N 1
ATOM 1844 C CA . GLU A 1 226 ? -19.327 -6.541 48.480 1.00 85.25 226 GLU A CA 1
ATOM 1845 C C . GLU A 1 226 ? -18.262 -6.695 47.378 1.00 85.25 226 GLU A C 1
ATOM 1847 O O . GLU A 1 226 ? -17.981 -7.800 46.905 1.00 85.25 226 GLU A O 1
ATOM 1852 N N . GLY A 1 227 ? -17.645 -5.576 46.985 1.00 86.50 227 GLY A N 1
ATOM 1853 C CA . GLY A 1 227 ? -16.580 -5.543 45.978 1.00 86.50 227 GLY A CA 1
ATOM 1854 C C . GLY A 1 227 ? -17.056 -5.644 44.526 1.00 86.50 227 GLY A C 1
ATOM 1855 O O . GLY A 1 227 ? -16.236 -5.944 43.660 1.00 86.50 227 GLY A O 1
ATOM 1856 N N . CYS A 1 228 ? -18.347 -5.433 44.248 1.00 90.06 228 CYS A N 1
ATOM 1857 C CA . CYS A 1 228 ? -18.836 -5.347 42.873 1.00 90.06 228 CYS A CA 1
ATOM 1858 C C . CYS A 1 228 ? -18.446 -4.016 42.203 1.00 90.06 228 CYS A C 1
ATOM 1860 O O . CYS A 1 228 ? -18.389 -2.959 42.837 1.00 90.06 228 CYS A O 1
ATOM 1862 N N . GLU A 1 229 ? -18.189 -4.065 40.897 1.00 91.38 229 GLU A N 1
ATOM 1863 C CA . GLU A 1 229 ? -17.952 -2.891 40.057 1.00 91.38 229 GLU A CA 1
ATOM 1864 C C . GLU A 1 229 ? -19.237 -2.532 39.305 1.00 91.38 229 GLU A C 1
ATOM 1866 O O . GLU A 1 229 ? -19.843 -3.369 38.634 1.00 91.38 229 GLU A O 1
ATOM 1871 N N . ARG A 1 230 ? -19.674 -1.275 39.398 1.00 90.62 230 ARG A N 1
ATOM 1872 C CA . ARG A 1 230 ? -20.863 -0.803 38.679 1.00 90.62 230 ARG A CA 1
ATOM 1873 C C . ARG A 1 230 ? -20.508 -0.470 37.230 1.00 90.62 230 ARG A C 1
ATOM 1875 O O . ARG A 1 230 ? -19.780 0.489 36.994 1.00 90.62 230 ARG A O 1
ATOM 1882 N N . ILE A 1 231 ? -21.109 -1.177 36.271 1.00 89.75 231 ILE A N 1
ATOM 1883 C CA . ILE A 1 231 ? -20.969 -0.866 34.836 1.00 89.75 231 ILE A CA 1
ATOM 1884 C C . ILE A 1 231 ? -21.978 0.215 34.440 1.00 89.75 231 ILE A C 1
ATOM 1886 O O . ILE A 1 231 ? -21.623 1.241 33.861 1.00 89.75 231 ILE A O 1
ATOM 1890 N N . CYS A 1 232 ? -23.252 0.002 34.770 1.00 85.19 232 CYS A N 1
ATOM 1891 C CA . CYS A 1 232 ? -24.318 0.978 34.558 1.00 85.19 232 CYS A CA 1
ATOM 1892 C C . CYS A 1 232 ? -25.415 0.819 35.621 1.00 85.19 232 CYS A C 1
ATOM 1894 O O . CYS A 1 232 ? -25.226 0.177 36.651 1.00 85.19 232 CYS A O 1
ATOM 1896 N N . GLU A 1 233 ? -26.555 1.479 35.445 1.00 83.31 233 GLU A N 1
ATOM 1897 C CA . GLU A 1 233 ? -27.673 1.350 36.378 1.00 83.31 233 GLU A CA 1
ATOM 1898 C C . GLU A 1 233 ? -28.287 -0.058 36.314 1.00 83.31 233 GLU A C 1
ATOM 1900 O O . GLU A 1 233 ? -28.721 -0.500 35.251 1.00 83.31 233 GLU A O 1
ATOM 1905 N N . GLY A 1 234 ? -28.270 -0.767 37.450 1.00 85.12 234 GLY A N 1
ATOM 1906 C CA . GLY A 1 234 ? -28.823 -2.117 37.593 1.00 85.12 234 GLY A CA 1
ATOM 1907 C C . GLY A 1 234 ? -27.973 -3.257 37.026 1.00 85.12 234 GLY A C 1
ATOM 1908 O O . GLY A 1 234 ? -28.467 -4.378 36.967 1.00 85.12 234 GLY A O 1
ATOM 1909 N N . ILE A 1 235 ? -26.732 -2.996 36.591 1.00 89.81 235 ILE A N 1
ATOM 1910 C CA . ILE A 1 235 ? -25.802 -4.028 36.106 1.00 89.81 235 ILE A CA 1
ATOM 1911 C C . ILE A 1 235 ? -24.430 -3.817 36.745 1.00 89.81 235 ILE A C 1
ATOM 1913 O O . ILE A 1 235 ? -23.778 -2.780 36.563 1.00 89.81 235 ILE A O 1
ATOM 1917 N N . TYR A 1 236 ? -24.000 -4.841 37.468 1.00 91.62 236 TYR A N 1
ATOM 1918 C CA . TYR A 1 236 ? -22.791 -4.881 38.275 1.00 91.62 236 TYR A CA 1
ATOM 1919 C C . TYR A 1 236 ? -21.954 -6.104 37.891 1.00 91.62 236 TYR A C 1
ATOM 1921 O O . TYR A 1 236 ? -22.493 -7.113 37.432 1.00 91.62 236 TYR A O 1
ATOM 1929 N N . LEU A 1 237 ? -20.637 -5.998 38.049 1.00 92.75 237 LEU A N 1
ATOM 1930 C CA . LEU A 1 237 ? -19.659 -7.019 37.692 1.00 92.75 237 LEU A CA 1
ATOM 1931 C C . LEU A 1 237 ? -18.873 -7.467 38.926 1.00 92.75 237 LEU A C 1
ATOM 1933 O O . LEU A 1 237 ? -18.324 -6.645 39.659 1.00 92.75 237 LEU A O 1
ATOM 1937 N N . GLY A 1 238 ? -18.742 -8.780 39.099 1.00 90.00 238 GLY A N 1
ATOM 1938 C CA . GLY A 1 238 ? -17.869 -9.379 40.105 1.00 90.00 238 GLY A CA 1
ATOM 1939 C C . GLY A 1 238 ? -18.441 -9.344 41.523 1.00 90.00 238 GLY A C 1
ATOM 1940 O O . GLY A 1 238 ? -19.613 -9.629 41.736 1.00 90.00 238 GLY A O 1
ATOM 1941 N N . GLY A 1 239 ? -17.581 -9.058 42.501 1.00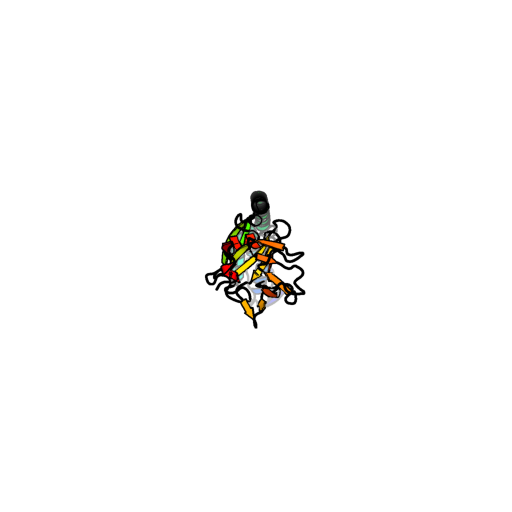 87.12 239 GLY A N 1
ATOM 1942 C CA . GLY A 1 239 ? -17.925 -9.085 43.922 1.00 87.12 239 GLY A CA 1
ATOM 1943 C C . GLY A 1 239 ? -17.934 -10.480 44.565 1.00 87.12 239 GLY A C 1
ATOM 1944 O O . GLY A 1 239 ? -17.779 -11.518 43.913 1.00 87.12 239 GLY A O 1
ATOM 1945 N N . ARG A 1 240 ? -18.062 -10.507 45.896 1.00 82.19 240 ARG A N 1
ATOM 1946 C CA . ARG A 1 240 ? -18.094 -11.745 46.691 1.00 82.19 240 ARG A CA 1
ATOM 1947 C C . ARG A 1 240 ? -19.474 -12.394 46.625 1.00 82.19 240 ARG A C 1
ATOM 1949 O O . ARG A 1 240 ? -20.352 -12.104 47.426 1.00 82.19 240 ARG A O 1
ATOM 1956 N N . MET A 1 241 ? -19.624 -13.323 45.686 1.00 77.94 241 MET A N 1
ATOM 1957 C CA . MET A 1 241 ? -20.878 -14.043 45.425 1.00 77.94 241 MET A CA 1
ATOM 1958 C C . MET A 1 241 ? -21.024 -15.368 46.193 1.00 77.94 241 MET A C 1
ATOM 1960 O O . MET A 1 241 ? -21.935 -16.131 45.897 1.00 77.94 241 MET A O 1
ATOM 1964 N N . ASN A 1 242 ? -20.136 -15.674 47.146 1.00 76.69 242 ASN A N 1
ATOM 1965 C CA . ASN A 1 242 ? -20.177 -16.906 47.941 1.00 76.69 242 ASN A CA 1
ATOM 1966 C C . ASN A 1 242 ? -20.331 -16.574 49.437 1.00 76.69 242 ASN A C 1
ATOM 1968 O O . ASN A 1 242 ? -19.345 -16.146 50.042 1.00 76.69 242 ASN A O 1
ATOM 1972 N N . PRO A 1 243 ? -21.511 -16.800 50.052 1.00 75.81 243 PRO A N 1
ATOM 1973 C CA . PRO A 1 243 ? -22.737 -17.367 49.470 1.00 75.81 243 PRO A CA 1
ATOM 1974 C C . PRO A 1 243 ? -23.466 -16.393 48.526 1.00 75.81 243 PRO A C 1
ATOM 1976 O O . PRO A 1 243 ? -23.367 -15.178 48.681 1.00 75.81 243 PRO A O 1
ATOM 1979 N N . ARG A 1 244 ? -24.206 -16.928 47.543 1.00 75.38 244 ARG A N 1
ATOM 1980 C CA . ARG A 1 244 ? -24.956 -16.118 46.569 1.00 75.38 244 ARG A CA 1
ATOM 1981 C C . ARG A 1 244 ? -26.108 -15.402 47.286 1.00 75.38 244 ARG A C 1
ATOM 1983 O O . ARG A 1 244 ? -26.909 -16.099 47.908 1.00 75.38 244 ARG A O 1
ATOM 1990 N N . PRO A 1 245 ? -26.232 -14.066 47.185 1.00 77.94 245 PRO A N 1
ATOM 1991 C CA . PRO A 1 245 ? -27.322 -13.352 47.840 1.00 77.94 245 PRO A CA 1
ATOM 1992 C C . PRO A 1 245 ? -28.688 -13.782 47.286 1.00 77.94 245 PRO A C 1
ATOM 1994 O O . PRO A 1 245 ? -28.843 -14.003 46.078 1.00 77.94 245 PRO A O 1
ATOM 1997 N N . GLU A 1 246 ? -29.685 -13.883 48.167 1.00 75.06 246 GLU A N 1
ATOM 1998 C CA . GLU A 1 246 ? -31.066 -14.196 47.788 1.00 75.06 246 GLU A CA 1
ATOM 1999 C C . GLU A 1 246 ? -31.627 -13.119 46.834 1.00 75.06 246 GLU A C 1
ATOM 2001 O O . GLU A 1 246 ? -31.237 -11.954 46.887 1.00 75.06 246 GLU A O 1
ATOM 2006 N N . ASN A 1 247 ? -32.510 -13.514 45.909 1.00 79.75 247 ASN A N 1
ATOM 2007 C CA . ASN A 1 247 ? -33.134 -12.645 44.892 1.00 79.75 247 ASN A CA 1
ATOM 2008 C C . ASN A 1 247 ? -32.187 -11.927 43.906 1.00 79.75 247 ASN A C 1
ATOM 2010 O O . ASN A 1 247 ? -32.617 -11.011 43.211 1.00 79.75 247 ASN A O 1
ATOM 2014 N N . THR A 1 248 ? -30.927 -12.357 43.781 1.00 83.44 248 THR A N 1
ATOM 2015 C CA . THR A 1 248 ? -29.983 -11.776 42.809 1.00 83.44 248 THR A CA 1
ATOM 2016 C C . THR A 1 248 ? -29.977 -12.565 41.502 1.00 83.44 248 THR A C 1
ATOM 2018 O O . THR A 1 248 ? -29.640 -13.761 41.486 1.00 83.44 248 THR A O 1
ATOM 2021 N N . ARG A 1 249 ? -30.306 -11.909 40.384 1.00 87.31 249 ARG A N 1
ATOM 2022 C CA . ARG A 1 249 ? -30.175 -12.518 39.054 1.00 87.31 249 ARG A CA 1
ATOM 2023 C C . ARG A 1 249 ? -28.723 -12.411 38.616 1.00 87.31 249 ARG A C 1
ATOM 2025 O O . ARG A 1 249 ? -28.083 -11.381 38.794 1.00 87.31 249 ARG A O 1
ATOM 2032 N N . THR A 1 250 ? -28.189 -13.504 38.083 1.00 88.50 250 THR A N 1
ATOM 2033 C CA . THR A 1 250 ? -26.775 -13.598 37.717 1.00 88.50 250 THR A CA 1
ATOM 2034 C C . THR A 1 250 ? -26.625 -14.176 36.327 1.00 88.50 250 THR A C 1
ATOM 2036 O O . THR A 1 250 ? -27.336 -15.117 35.975 1.00 88.50 250 THR A O 1
ATOM 2039 N N . MET A 1 251 ? -25.644 -13.680 35.592 1.00 88.69 251 MET A N 1
ATOM 2040 C CA . MET A 1 251 ? -25.178 -14.243 34.336 1.00 88.69 251 MET A CA 1
ATOM 2041 C C . MET A 1 251 ? -23.702 -14.605 34.493 1.00 88.69 251 MET A C 1
ATOM 2043 O O . MET A 1 251 ? -22.888 -13.743 34.826 1.00 88.69 251 MET A O 1
ATOM 2047 N N . VAL A 1 252 ? -23.376 -15.880 34.286 1.00 91.50 252 VAL A N 1
ATOM 2048 C CA . VAL A 1 252 ? -22.002 -16.395 34.337 1.00 91.50 252 VAL A CA 1
ATOM 2049 C C . VAL A 1 252 ? -21.423 -16.357 32.927 1.00 91.50 252 VAL A C 1
ATOM 2051 O O . VAL A 1 252 ? -22.051 -16.837 31.983 1.00 91.50 252 VAL A O 1
ATOM 2054 N N . ILE A 1 253 ? -20.250 -15.748 32.785 1.00 94.25 253 ILE A N 1
ATOM 2055 C CA . ILE A 1 253 ? -19.588 -15.482 31.511 1.00 94.25 253 ILE A CA 1
ATOM 2056 C C . ILE A 1 253 ? -18.158 -16.020 31.562 1.00 94.25 253 ILE A C 1
ATOM 2058 O O . ILE A 1 253 ? -17.404 -15.697 32.479 1.00 94.25 253 ILE A O 1
ATOM 2062 N N . TYR A 1 254 ? -17.781 -16.793 30.549 1.00 94.94 254 TYR A N 1
ATOM 2063 C CA . TYR A 1 254 ? -16.446 -17.356 30.375 1.00 94.94 254 TYR A CA 1
ATOM 2064 C C . TYR A 1 254 ? -15.631 -16.556 29.363 1.00 94.94 254 TYR A C 1
ATOM 2066 O O . TYR A 1 254 ? -16.060 -16.354 28.220 1.00 94.94 254 TYR A O 1
ATOM 2074 N N . GLY A 1 255 ? -14.447 -16.118 29.781 1.00 95.19 255 GLY A N 1
ATOM 2075 C CA . GLY A 1 255 ? -13.558 -15.275 28.992 1.00 95.19 255 GLY A CA 1
ATOM 2076 C C . GLY A 1 255 ? -14.122 -13.889 28.691 1.00 95.19 255 GLY A C 1
ATOM 2077 O O . GLY A 1 255 ? -15.229 -13.515 29.085 1.00 95.19 255 GLY A O 1
ATOM 2078 N N . TYR A 1 256 ? -13.334 -13.103 27.965 1.00 96.00 256 TYR A N 1
ATOM 2079 C CA . TYR A 1 256 ? -13.704 -11.747 27.569 1.00 96.00 256 TYR A CA 1
ATOM 2080 C C . TYR A 1 256 ? -13.154 -11.372 26.195 1.00 96.00 256 TYR A C 1
ATOM 2082 O O . TYR A 1 256 ? -12.336 -12.069 25.588 1.00 96.00 256 TYR A O 1
ATOM 2090 N N . SER A 1 257 ? -13.635 -10.243 25.693 1.00 96.25 257 SER A N 1
ATOM 2091 C CA . SER A 1 257 ? -13.151 -9.583 24.487 1.00 96.25 257 SER A CA 1
ATOM 2092 C C . SER A 1 257 ? -12.367 -8.340 24.896 1.00 96.25 257 SER A C 1
ATOM 2094 O O . SER A 1 257 ? -12.875 -7.500 25.638 1.00 96.25 257 SER A O 1
ATOM 2096 N N . GLY A 1 258 ? -11.111 -8.251 24.466 1.00 94.31 258 GLY A N 1
ATOM 2097 C CA . GLY A 1 258 ? -10.211 -7.156 24.816 1.00 94.31 258 GLY A CA 1
ATOM 2098 C C . GLY A 1 258 ? -9.740 -6.403 23.579 1.00 94.31 258 GLY A C 1
ATOM 2099 O O . GLY A 1 258 ? -9.423 -7.015 22.559 1.00 94.31 258 GLY A O 1
ATOM 2100 N N . TRP A 1 259 ? -9.653 -5.083 23.697 1.00 93.62 259 TRP A N 1
ATOM 2101 C CA . TRP A 1 259 ? -9.102 -4.184 22.689 1.00 93.62 259 TRP A CA 1
ATOM 2102 C C . TRP A 1 259 ? -7.965 -3.379 23.292 1.00 93.62 259 TRP A C 1
ATOM 2104 O O . TRP A 1 259 ? -8.079 -2.867 24.405 1.00 93.62 259 TRP A O 1
ATOM 2114 N N . SER A 1 260 ? -6.894 -3.208 22.523 1.00 88.69 260 SER A N 1
ATOM 2115 C CA . SER A 1 260 ? -5.830 -2.266 22.878 1.00 88.69 260 SER A CA 1
ATOM 2116 C C . SER A 1 260 ? -6.327 -0.817 22.788 1.00 88.69 260 SER A C 1
ATOM 2118 O O . SER A 1 260 ? -7.359 -0.539 22.168 1.00 88.69 260 SER A O 1
ATOM 2120 N N . SER A 1 261 ? -5.569 0.119 23.367 1.00 87.31 261 SER A N 1
ATOM 2121 C CA . SER A 1 261 ? -5.821 1.565 23.267 1.00 87.31 261 SER A CA 1
ATOM 2122 C C . SER A 1 261 ? -6.211 1.985 21.842 1.00 87.31 261 SER A C 1
ATOM 2124 O O . SER A 1 261 ? -5.492 1.717 20.876 1.00 87.31 261 SER A O 1
ATOM 2126 N N . LEU A 1 262 ? -7.385 2.617 21.720 1.00 85.25 262 LEU A N 1
ATOM 2127 C CA . LEU A 1 262 ? -7.959 3.171 20.484 1.00 85.25 262 LEU A CA 1
ATOM 2128 C C . LEU A 1 262 ? -8.178 2.166 19.334 1.00 85.25 262 LEU A C 1
ATOM 2130 O O . LEU A 1 262 ? -8.524 2.567 18.217 1.00 85.25 262 LEU A O 1
ATOM 2134 N N . GLN A 1 263 ? -8.017 0.864 19.584 1.00 88.19 263 GLN A N 1
ATOM 2135 C CA . GLN A 1 263 ? -8.297 -0.180 18.599 1.00 88.19 263 GLN A CA 1
ATOM 2136 C C . GLN A 1 263 ? -9.802 -0.275 18.335 1.00 88.19 263 GLN A C 1
ATOM 2138 O O . GLN A 1 263 ? -10.218 -0.247 17.176 1.00 88.19 263 GLN A O 1
ATOM 2143 N N . LEU A 1 264 ? -10.611 -0.331 19.399 1.00 92.75 264 LEU A N 1
ATOM 2144 C CA . LEU A 1 264 ? -12.067 -0.418 19.289 1.00 92.75 264 LEU A CA 1
ATOM 2145 C C . LEU A 1 264 ? -12.645 0.774 18.513 1.00 92.75 264 LEU A C 1
ATOM 2147 O O . LEU A 1 264 ? -13.476 0.603 17.626 1.00 92.75 264 LEU A O 1
ATOM 2151 N N . ASP A 1 265 ? -12.149 1.980 18.785 1.00 91.94 265 ASP A N 1
ATOM 2152 C CA . ASP A 1 265 ? -12.510 3.205 18.069 1.00 91.94 265 ASP A CA 1
ATOM 2153 C C . ASP A 1 265 ? -12.242 3.101 16.566 1.00 91.94 265 ASP A C 1
ATOM 2155 O O . ASP A 1 265 ? -13.054 3.531 15.741 1.00 91.94 265 ASP A O 1
ATOM 2159 N N . GLY A 1 266 ? -11.099 2.513 16.207 1.00 85.88 266 GLY A N 1
ATOM 2160 C CA . GLY A 1 266 ? -10.742 2.224 14.825 1.00 85.88 266 GLY A CA 1
ATOM 2161 C C . GLY A 1 266 ? -11.696 1.221 14.181 1.00 85.88 266 GLY A C 1
ATOM 2162 O O . GLY A 1 266 ? -12.123 1.441 13.048 1.00 85.88 266 GLY A O 1
ATOM 2163 N N . GLU A 1 267 ? -12.063 0.156 14.895 1.00 90.44 267 GLU A N 1
ATOM 2164 C CA . GLU A 1 267 ? -12.981 -0.878 14.404 1.00 90.44 267 GLU A CA 1
ATOM 2165 C C . GLU A 1 267 ? -14.413 -0.347 14.222 1.00 90.44 267 GLU A C 1
ATOM 2167 O O . GLU A 1 267 ? -15.033 -0.616 13.190 1.00 90.44 267 GLU A O 1
ATOM 2172 N N . VAL A 1 268 ? -14.907 0.485 15.145 1.00 91.94 268 VAL A N 1
ATOM 2173 C CA . VAL A 1 268 ? -16.206 1.171 15.013 1.00 91.94 268 VAL A CA 1
ATOM 2174 C C . VAL A 1 268 ? -16.201 2.124 13.817 1.00 91.94 268 VAL A C 1
ATOM 2176 O O . VAL A 1 268 ? -17.098 2.084 12.978 1.00 91.94 268 VAL A O 1
ATOM 2179 N N . ARG A 1 269 ? -15.159 2.952 13.664 1.00 86.38 269 ARG A N 1
ATOM 2180 C CA . ARG A 1 269 ? -15.034 3.866 12.508 1.00 86.38 269 ARG A CA 1
ATOM 2181 C C . ARG A 1 269 ? -14.877 3.135 11.181 1.00 86.38 269 ARG A C 1
ATOM 2183 O O . ARG A 1 269 ? -15.263 3.665 10.144 1.00 86.38 269 ARG A O 1
ATOM 2190 N N . ALA A 1 270 ? -14.291 1.943 11.210 1.00 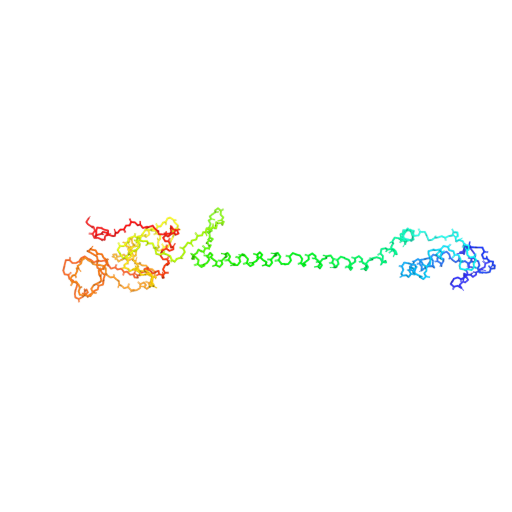82.62 270 ALA A N 1
ATOM 2191 C CA . ALA A 1 270 ? -14.179 1.073 10.051 1.00 82.62 270 ALA A CA 1
ATOM 2192 C C . ALA A 1 270 ? -15.485 0.325 9.728 1.00 82.62 270 ALA A C 1
ATOM 2194 O O . ALA A 1 270 ? -15.506 -0.419 8.749 1.00 82.62 270 ALA A O 1
ATOM 2195 N N . GLY A 1 271 ? -16.541 0.493 10.533 1.00 88.50 271 GLY A N 1
ATOM 2196 C CA . GLY A 1 271 ? -17.825 -0.184 10.355 1.00 88.50 271 GLY A CA 1
ATOM 2197 C C . GLY A 1 271 ? -17.792 -1.674 10.695 1.00 88.50 271 GLY A C 1
ATOM 2198 O O . GLY A 1 271 ? -18.679 -2.408 10.274 1.00 88.50 271 GLY A O 1
ATOM 2199 N N . VAL A 1 272 ? -16.772 -2.150 11.418 1.00 90.75 272 VAL A N 1
ATOM 2200 C CA . VAL A 1 272 ? -16.702 -3.544 11.901 1.00 90.75 272 VAL A CA 1
ATOM 2201 C C . VAL A 1 272 ? -17.697 -3.751 13.047 1.00 90.75 272 VAL A C 1
ATOM 2203 O O . VAL A 1 272 ? -18.388 -4.768 13.097 1.00 90.75 272 VAL A O 1
ATOM 2206 N N . TRP A 1 273 ? -17.802 -2.748 13.921 1.00 95.25 273 TRP A N 1
ATOM 2207 C CA . TRP A 1 273 ? -18.767 -2.689 15.015 1.00 95.25 273 TRP A CA 1
ATOM 2208 C C . TRP A 1 273 ? -19.708 -1.506 14.838 1.00 95.25 273 TRP A C 1
ATOM 2210 O O . TRP A 1 273 ? -19.273 -0.387 14.563 1.00 95.25 273 TRP A O 1
ATOM 2220 N N . GLU A 1 274 ? -20.992 -1.746 15.062 1.00 95.75 274 GLU A N 1
ATOM 2221 C CA . GLU A 1 274 ? -22.024 -0.716 15.115 1.00 95.75 274 GLU A CA 1
ATOM 2222 C C . GLU A 1 274 ? -22.433 -0.482 16.570 1.00 95.75 274 GLU A C 1
ATOM 2224 O O . GLU A 1 274 ? -22.629 -1.431 17.329 1.00 95.75 274 GLU A O 1
ATOM 2229 N N . ILE A 1 275 ? -22.561 0.781 16.979 1.00 95.88 275 ILE A N 1
ATOM 2230 C CA . ILE A 1 275 ? -23.024 1.125 18.326 1.00 95.88 275 ILE A CA 1
ATOM 2231 C C . ILE A 1 275 ? -24.547 1.014 18.346 1.00 95.88 275 ILE A C 1
ATOM 2233 O O . ILE A 1 275 ? -25.234 1.806 17.704 1.00 95.88 275 ILE A O 1
ATOM 2237 N N . GLU A 1 276 ? -25.067 0.039 19.088 1.00 93.19 276 GLU A N 1
ATOM 2238 C CA . GLU A 1 276 ? -26.508 -0.203 19.204 1.00 93.19 276 GLU A CA 1
ATOM 2239 C C . GLU A 1 276 ? -27.157 0.780 20.191 1.00 93.19 276 GLU A C 1
ATOM 2241 O O . GLU A 1 276 ? -28.241 1.307 19.941 1.00 93.19 276 GLU A O 1
ATOM 2246 N N . GLY A 1 277 ? -26.473 1.071 21.302 1.00 91.12 277 GLY A N 1
ATOM 2247 C CA . GLY A 1 277 ? -26.950 1.995 22.328 1.00 91.12 277 GLY A CA 1
ATOM 2248 C C . GLY A 1 277 ? -26.407 1.673 23.718 1.00 91.12 277 GLY A C 1
ATOM 2249 O O . GLY A 1 277 ? -25.479 0.883 23.869 1.00 91.12 277 GLY A O 1
ATOM 2250 N N . ASN A 1 278 ? -26.991 2.297 24.744 1.00 88.69 278 ASN A N 1
ATOM 2251 C CA . ASN A 1 278 ? -26.710 1.927 26.131 1.00 88.69 278 ASN A CA 1
ATOM 2252 C C . ASN A 1 278 ? -27.507 0.678 26.500 1.00 88.69 278 ASN A C 1
ATOM 2254 O O . ASN A 1 278 ? -28.668 0.545 26.104 1.00 88.69 278 ASN A O 1
ATOM 2258 N N . VAL A 1 279 ? -26.893 -0.182 27.299 1.00 86.62 279 VAL A N 1
ATOM 2259 C CA . VAL A 1 279 ? -27.522 -1.398 27.783 1.00 86.62 279 VAL A CA 1
ATOM 2260 C C . VAL A 1 279 ? -28.700 -1.105 28.707 1.00 86.62 279 VAL A C 1
ATOM 2262 O O . VAL A 1 279 ? -28.688 -0.139 29.477 1.00 86.62 279 VAL A O 1
ATOM 2265 N N . ARG A 1 280 ? -29.727 -1.951 28.635 1.00 83.62 280 ARG A N 1
ATOM 2266 C CA . ARG A 1 280 ? -30.879 -1.938 29.535 1.00 83.62 280 ARG A CA 1
ATOM 2267 C C . ARG A 1 280 ? -30.914 -3.242 30.324 1.00 83.62 280 ARG A C 1
ATOM 2269 O O . ARG A 1 280 ? -30.520 -4.288 29.829 1.00 83.62 280 ARG A O 1
ATOM 2276 N N . ILE A 1 281 ? -31.473 -3.211 31.532 1.00 75.88 281 ILE A N 1
ATOM 2277 C CA . ILE A 1 281 ? -31.642 -4.414 32.376 1.00 75.88 281 ILE A CA 1
ATOM 2278 C C . ILE A 1 281 ? -32.431 -5.512 31.633 1.00 75.88 281 ILE A C 1
ATOM 2280 O O . ILE A 1 281 ? -32.160 -6.700 31.791 1.00 75.88 281 ILE A O 1
ATOM 2284 N N . GLN A 1 282 ? -33.375 -5.111 30.777 1.00 75.50 282 GLN A N 1
ATOM 2285 C CA . GLN A 1 282 ? -34.179 -6.013 29.947 1.00 75.50 282 GLN A CA 1
ATOM 2286 C C . GLN A 1 282 ? -33.348 -6.806 28.926 1.00 75.50 282 GLN A C 1
ATOM 2288 O O . GLN A 1 282 ? -33.754 -7.905 28.570 1.00 75.50 282 GLN A O 1
ATOM 2293 N N . ASP A 1 283 ? -32.187 -6.295 28.492 1.00 73.00 283 ASP A N 1
ATOM 2294 C CA . ASP A 1 283 ? -31.296 -7.014 27.569 1.00 73.00 283 ASP A CA 1
ATOM 2295 C C . ASP A 1 283 ? -30.668 -8.262 28.213 1.00 73.00 283 ASP A C 1
ATOM 2297 O O . ASP A 1 283 ? -30.253 -9.170 27.498 1.00 73.00 283 ASP A O 1
ATOM 2301 N N . PHE A 1 284 ? -30.593 -8.306 29.548 1.00 71.00 284 PHE A N 1
ATOM 2302 C CA . PHE A 1 284 ? -29.947 -9.384 30.302 1.00 71.00 284 PHE A CA 1
ATOM 2303 C C . PHE A 1 284 ? -30.919 -10.262 31.077 1.00 71.00 284 PHE A C 1
ATOM 2305 O O . PHE A 1 284 ? -30.732 -11.474 31.159 1.00 71.00 284 PHE A O 1
ATOM 2312 N N . PHE A 1 285 ? -31.933 -9.647 31.681 1.00 69.25 285 PHE A N 1
ATOM 2313 C CA . PHE A 1 285 ? -32.818 -10.308 32.634 1.00 69.25 285 PHE A CA 1
ATOM 2314 C C . PHE A 1 285 ? -34.297 -10.085 32.299 1.00 69.25 285 PHE A C 1
ATOM 2316 O O . PHE A 1 285 ? -35.129 -9.956 33.200 1.00 69.25 285 PHE A O 1
ATOM 2323 N N . GLY A 1 286 ? -34.622 -9.961 31.011 1.00 56.25 286 GLY A N 1
ATOM 2324 C CA . GLY A 1 286 ? -36.003 -9.832 30.554 1.00 56.25 286 GLY A CA 1
ATOM 2325 C C . GLY A 1 286 ? -36.889 -10.981 31.051 1.00 56.25 286 GLY A C 1
ATOM 2326 O O . GLY A 1 286 ? -36.474 -12.139 31.031 1.00 56.25 286 GLY A O 1
ATOM 2327 N N . ASN A 1 287 ? -38.095 -10.618 31.498 1.00 38.16 287 ASN A N 1
ATOM 2328 C CA . ASN A 1 287 ? -39.270 -11.488 31.423 1.00 38.16 287 ASN A CA 1
ATOM 2329 C C . ASN A 1 287 ? -39.803 -11.476 29.990 1.00 38.16 287 ASN A C 1
ATOM 2331 O O . ASN A 1 287 ? -39.745 -10.383 29.375 1.00 38.16 287 ASN A O 1
#

Radius of gyration: 49.59 Å; Cα contacts (8 Å, |Δi|>4): 452; chains: 1; bounding box: 99×44×121 Å

Solvent-accessible surface area (backbone atoms only — not comparable to full-atom values): 16037 Å² total; per-residue (Å²): 116,73,47,42,20,63,80,83,68,49,75,39,53,50,89,68,42,40,68,43,48,87,54,68,77,66,70,22,32,30,37,64,67,59,52,34,55,50,34,52,52,43,48,52,43,24,63,74,38,58,92,80,33,60,78,66,64,44,50,26,39,91,87,75,66,36,62,44,80,68,74,68,83,50,68,66,58,56,51,50,62,71,41,37,69,58,54,46,50,51,63,69,44,47,63,58,51,52,50,52,50,51,51,50,54,52,55,52,48,65,62,48,50,58,53,54,52,51,53,50,51,51,52,51,53,53,50,50,49,39,48,74,70,30,38,44,85,42,79,43,85,50,98,93,42,81,44,80,47,77,45,70,49,78,59,85,49,91,84,71,42,44,32,26,29,33,33,44,28,86,77,46,80,56,73,92,53,38,82,29,35,31,41,26,56,42,60,42,76,81,77,11,35,34,26,30,31,75,76,42,74,56,98,89,35,25,48,8,36,84,46,60,55,86,43,80,45,39,40,30,51,57,85,82,42,56,77,45,45,75,41,48,87,60,37,28,38,60,36,63,56,84,75,67,63,83,94,52,59,73,47,52,25,28,19,27,36,77,35,55,49,45,43,57,39,39,37,38,74,69,52,44,34,41,82,75,45,72,66,52,58,60,82,79,67,55,129

Sequence (287 aa):
MSDCCRICLEDDDVKNLIIPCICKGTQKYIHPSCLYRWQETMLNNHLNFPERFSSDQILRCRQCNTKYKYHSSDPRWKFLYSASPLLTLMRRYTIMLSLAFGCFLWATSFLFFPFFLNLLMISIICFSFVWYKGIRPRFFITEDGIRIGFIRIGIPVPQLRAGVILKASSIISGGIFYQSRILITKYDINEGAVGFIINKNRDNDYIGGPVQPESVHILHDNPEVEGCERICEGIYLGGRMNPRPENTRTMVIYGYSGWSSLQLDGEVRAGVWEIEGNVRIQDFFGN

Organism: NCBI:txid1481888

Mean predicted aligned error: 15.0 Å

Nearest PDB structures (foldseek):
  7t3c-assembly1_B  TM=2.157E-01  e=3.295E+00  Homo sapiens

InterPro domains:
  IPR003774 AlgH-like [PF02622] (206-273)
  IPR011016 Zinc finger, RING-CH-type [PF12906] (5-54)
  IPR011016 Zinc finger, RING-CH-type [PS51292] (1-71)
  IPR011016 Zinc finger, RING-CH-type [SM00744] (4-65)
  IPR013083 Zinc finger, RING/FYVE/PHD-type [G3DSA:3.30.40.10] (1-76)

Secondary structure (DSSP, 8-state):
-EEE-TTT--EEEGGG-B--S---GGGG-B-HHHHHHHHHHHHHHHHH-TTT--THHHHB-TTT-PBPS-----HHHHHHHHHHHHHHHHHHHHHHHHHHHHHHHHHHHHHHHHHHHHHHHHHHHHHHHHHHTTEEEEEEEETTEEEEEEEE-S---TT--TTEEEEE-TT--SSTTTT-EEEEEEEETTTEEEEEESS-EETTEEE--SEEEEEEEEEES-TTSTTEEEEETTEEEE---SSPPTT--EEEEEEEEEE-TTHHHHHHHTTSEEEEEE--THHHH--

pLDDT: mean 86.89, std 8.02, range [38.16, 96.69]

Foldseek 3Di:
DWAAALQPRDIDPQVQWDQFFDDDDSNRTHGLVSLAVQLVVLLVCCLVPVVVGPLLPSQADPPPRGGTPDYDPDPVSVVSSVCSVVSSVCVVCVVVVVVVVVVVVVVVCVVCVVVVVVVVVVVVVVVVVCVVQQWDWDWDQDPVGIDIDIFRFQDADPQDAQQWKKFFDVVCPDDPRVRWIWGWQGDDQQAFTKIFGQPADDPQAAEGDDAQQADKKKWKQDPPAAPWDDRDHRITIDGDCVVNDPPIDIHIYGGIDTDGRRRVVRCCRVVRIPTPHGDDPCSHDND